Protein AF-A0A354HQJ1-F1 (afdb_monomer_lite)

Radius of gyration: 18.34 Å; chains: 1; bounding box: 49×40×43 Å

Foldseek 3Di:
DFFQVLCVVLVHDDAALVSLLDLSQQQQEEEEQVVQEPFRLLLLLFLCLLQNNPDPNSVVSLLSNLLSVHHHDHYLLCQQVCNLVVVHRHGRGDQLSNLQVVVVPRPRDDDHFHPSAGEDDDDDDDDDPPPVCVVVSVVVVCLCLDLNNQLVVCQVRLRDDHDDPSHDHPHHSDDDPVVGHHGDGDPVVCVVCVVVVSVVSVVSNVVRPD

pLDDT: mean 96.1, std 3.17, range [67.88, 98.81]

Sequence (210 aa):
CVNTELEAELGLDIKGYADLMDPALKGKIIFSDPTSSSAAWNNLSSIFAAFGNDSDKSWEVIEGLLENGMVVGPSSSTCFKGVQEGEYVVGLTYEDGASTLLKAGADNIKMVYPEEGASAYAFAVSIVKDAPNMDAAKAMIDYLQSAEGQSFRANYVGTVRFTNKDVVVKDSFLPSGEEIRWVARDIDWLIKNKESMLEKWTALYNKYNG

Structure (mmCIF, N/CA/C/O backbone):
data_AF-A0A354HQJ1-F1
#
_entry.id   AF-A0A354HQJ1-F1
#
loop_
_atom_site.group_PDB
_atom_site.id
_atom_site.type_symbol
_atom_site.label_atom_id
_atom_site.label_alt_id
_atom_site.label_comp_id
_atom_site.label_asym_id
_atom_site.label_entity_id
_atom_site.label_seq_id
_atom_site.pdbx_PDB_ins_code
_atom_site.Cartn_x
_atom_site.Cartn_y
_atom_site.Cartn_z
_atom_site.occupancy
_atom_site.B_iso_or_equiv
_atom_site.auth_seq_id
_atom_site.auth_comp_id
_atom_site.auth_asym_id
_atom_site.auth_atom_id
_atom_site.pdbx_PDB_model_num
ATOM 1 N N . CYS A 1 1 ? -4.345 -5.646 4.719 1.00 97.06 1 CYS A N 1
ATOM 2 C CA . CYS A 1 1 ? -4.159 -6.971 5.349 1.00 97.06 1 CYS A CA 1
ATOM 3 C C . CYS A 1 1 ? -5.002 -6.981 6.609 1.00 97.06 1 CYS A C 1
ATOM 5 O O . CYS A 1 1 ? -4.935 -5.995 7.335 1.00 97.06 1 CYS A O 1
ATOM 7 N N . VAL A 1 2 ? -5.808 -8.015 6.826 1.00 98.69 2 VAL A N 1
ATOM 8 C CA . VAL A 1 2 ? -6.708 -8.126 7.984 1.00 98.69 2 VAL A CA 1
ATOM 9 C C . VAL A 1 2 ? -6.483 -9.476 8.650 1.00 98.69 2 VAL A C 1
ATOM 11 O O . VAL A 1 2 ? -6.409 -10.472 7.938 1.00 98.69 2 VAL A O 1
ATOM 14 N N . ASN A 1 3 ? -6.365 -9.514 9.975 1.00 98.81 3 ASN A N 1
ATOM 15 C CA . ASN A 1 3 ? -6.344 -10.757 10.739 1.00 98.81 3 ASN A CA 1
ATOM 16 C C . ASN A 1 3 ? -7.781 -11.278 10.869 1.00 98.81 3 ASN A C 1
ATOM 18 O O . ASN A 1 3 ? -8.635 -10.591 11.426 1.00 98.81 3 ASN A O 1
ATOM 22 N N . THR A 1 4 ? -8.052 -12.464 10.329 1.00 98.62 4 THR A N 1
ATOM 23 C CA . THR A 1 4 ? -9.413 -13.011 10.216 1.00 98.62 4 THR A CA 1
ATOM 24 C C . THR A 1 4 ? -9.987 -13.462 11.552 1.00 98.62 4 THR A C 1
ATOM 26 O O . THR A 1 4 ? -11.198 -13.415 11.743 1.00 98.62 4 THR A O 1
ATOM 29 N N . GLU A 1 5 ? -9.137 -13.898 12.480 1.00 98.56 5 GLU A N 1
ATOM 30 C CA . GLU A 1 5 ? -9.568 -14.333 13.809 1.00 98.56 5 GLU A CA 1
ATOM 31 C C . GLU A 1 5 ? -9.962 -13.120 14.653 1.00 98.56 5 GLU A C 1
ATOM 33 O O . GLU A 1 5 ? -11.076 -13.059 15.170 1.00 98.56 5 GLU A O 1
ATOM 38 N N . LEU A 1 6 ? -9.096 -12.103 14.701 1.00 98.75 6 LEU A N 1
ATOM 39 C CA . LEU A 1 6 ? -9.364 -10.882 15.463 1.00 98.75 6 LEU A CA 1
ATOM 40 C C . LEU A 1 6 ? -10.522 -10.068 14.872 1.00 98.75 6 LEU A C 1
ATOM 42 O O . LEU A 1 6 ? -11.291 -9.462 15.612 1.00 98.75 6 LEU A O 1
ATOM 46 N N . GLU A 1 7 ? -10.674 -10.050 13.547 1.00 98.75 7 GLU A N 1
ATOM 47 C CA . GLU A 1 7 ? -11.849 -9.463 12.896 1.00 98.75 7 GLU A CA 1
ATOM 48 C C . GLU A 1 7 ? -13.146 -10.139 13.369 1.00 98.75 7 GLU A C 1
ATOM 50 O O . GLU A 1 7 ? -14.099 -9.451 13.744 1.00 98.75 7 GLU A O 1
ATOM 55 N N . ALA A 1 8 ? -13.165 -11.476 13.410 1.00 98.50 8 ALA A N 1
ATOM 56 C CA . ALA A 1 8 ? -14.320 -12.243 13.863 1.00 98.50 8 ALA A CA 1
ATOM 57 C C . ALA A 1 8 ? -14.612 -12.037 15.359 1.00 98.50 8 ALA A C 1
ATOM 59 O O . ALA A 1 8 ? -15.776 -11.914 15.738 1.00 98.50 8 ALA A O 1
ATOM 60 N N . GLU A 1 9 ? -13.582 -11.944 16.207 1.00 98.44 9 GLU A N 1
ATOM 61 C CA . GLU A 1 9 ? -13.728 -11.627 17.637 1.00 98.44 9 GLU A CA 1
ATOM 62 C C . GLU A 1 9 ? -14.376 -10.259 17.876 1.00 98.44 9 GLU A C 1
ATOM 64 O O . GLU A 1 9 ? -15.145 -10.091 18.825 1.00 98.44 9 GLU A O 1
ATOM 69 N N . LEU A 1 10 ? -14.096 -9.287 17.003 1.00 98.25 10 LEU A N 1
ATOM 70 C CA . LEU A 1 10 ? -14.718 -7.964 17.044 1.00 98.25 10 LEU A CA 1
ATOM 71 C C . LEU A 1 10 ? -16.114 -7.934 16.402 1.00 98.25 10 LEU A C 1
ATOM 73 O O . LEU A 1 10 ? -16.805 -6.924 16.513 1.00 98.25 10 LEU A O 1
ATOM 77 N N . GLY A 1 11 ? -16.547 -9.021 15.757 1.00 98.12 11 GLY A N 1
ATOM 78 C CA . GLY A 1 11 ? -17.828 -9.090 15.054 1.00 98.12 11 GLY A CA 1
ATOM 79 C C . GLY A 1 11 ? -17.897 -8.173 13.830 1.00 98.12 11 GLY A C 1
ATOM 80 O O . GLY A 1 11 ? -18.982 -7.700 13.491 1.00 98.12 11 GLY A O 1
ATOM 81 N N . LEU A 1 12 ? -16.752 -7.902 13.199 1.00 98.31 12 LEU A N 1
ATOM 82 C CA . LEU A 1 12 ? -16.637 -7.015 12.042 1.00 98.31 12 LEU A CA 1
ATOM 83 C C . LEU A 1 12 ? -16.564 -7.806 10.729 1.00 98.31 12 LEU A C 1
ATOM 85 O O . LEU A 1 12 ? -16.269 -8.998 10.705 1.00 98.31 12 LEU A O 1
ATOM 89 N N . ASP A 1 13 ? -16.815 -7.111 9.623 1.00 97.62 13 ASP A N 1
ATOM 90 C CA . ASP A 1 13 ? -16.617 -7.601 8.257 1.00 97.62 13 ASP A CA 1
ATOM 91 C C . ASP A 1 13 ? -15.961 -6.475 7.450 1.00 97.62 13 ASP A C 1
ATOM 93 O O . ASP A 1 13 ? -16.641 -5.623 6.883 1.00 97.62 13 ASP A O 1
ATOM 97 N N . ILE A 1 14 ? -14.628 -6.414 7.494 1.00 98.62 14 ILE A N 1
ATOM 98 C CA . ILE A 1 14 ? -13.824 -5.310 6.964 1.00 98.62 14 ILE A CA 1
ATOM 99 C C . ILE A 1 14 ? -13.650 -5.485 5.456 1.00 98.62 14 ILE A C 1
ATOM 101 O O . ILE A 1 14 ? -12.982 -6.419 4.992 1.00 98.62 14 ILE A O 1
ATOM 105 N N . LYS A 1 15 ? -14.199 -4.539 4.692 1.00 98.00 15 LYS A N 1
ATOM 106 C CA . LYS A 1 15 ? -14.206 -4.526 3.221 1.00 98.00 15 LYS A CA 1
ATOM 107 C C . LYS A 1 15 ? -13.579 -3.277 2.629 1.00 98.00 15 LYS A C 1
ATOM 109 O O . LYS A 1 15 ? -13.106 -3.313 1.494 1.00 98.00 15 LYS A O 1
ATOM 114 N N . GLY A 1 16 ? -13.557 -2.179 3.373 1.00 97.69 16 GLY A N 1
ATOM 115 C CA . GLY A 1 16 ? -13.122 -0.892 2.849 1.00 97.69 16 GLY A CA 1
ATOM 116 C C . GLY A 1 16 ? -12.560 0.049 3.896 1.00 97.69 16 GLY A C 1
ATOM 117 O O . GLY A 1 16 ? -12.383 -0.296 5.064 1.00 97.69 16 GLY A O 1
ATOM 118 N N . TYR A 1 17 ? -12.255 1.261 3.448 1.00 97.75 17 TYR A N 1
ATOM 119 C CA . TYR A 1 17 ? -11.758 2.323 4.316 1.00 97.75 17 TYR A CA 1
ATOM 120 C C . TYR A 1 17 ? -12.811 2.775 5.332 1.00 97.75 17 TYR A C 1
ATOM 122 O O . TYR A 1 17 ? -12.448 3.129 6.452 1.00 97.75 17 TYR A O 1
ATOM 130 N N . ALA A 1 18 ? -14.096 2.738 4.968 1.00 96.06 18 ALA A N 1
ATOM 131 C CA . ALA A 1 18 ? -15.192 3.106 5.859 1.00 96.06 18 ALA A CA 1
ATOM 132 C C . ALA A 1 18 ? -15.226 2.259 7.146 1.00 96.06 18 ALA A C 1
ATOM 134 O O . ALA A 1 18 ? -15.401 2.813 8.232 1.00 96.06 18 ALA A O 1
ATOM 135 N N . ASP A 1 19 ? -14.984 0.948 7.042 1.00 98.06 19 ASP A N 1
ATOM 136 C CA . ASP A 1 19 ? -15.018 0.024 8.188 1.00 98.06 19 ASP A CA 1
ATOM 137 C C . ASP A 1 19 ? -13.887 0.295 9.187 1.00 98.06 19 ASP A C 1
ATOM 139 O O . ASP A 1 19 ? -13.994 -0.019 10.370 1.00 98.06 19 ASP A O 1
ATOM 143 N N . LEU A 1 20 ? -12.798 0.925 8.736 1.00 97.88 20 LEU A N 1
ATOM 144 C CA . LEU A 1 20 ? -11.637 1.221 9.579 1.00 97.88 20 LEU A CA 1
ATOM 145 C C . LEU A 1 20 ? -11.921 2.295 10.638 1.00 97.88 20 LEU A C 1
ATOM 147 O O . LEU A 1 20 ? -11.128 2.476 11.565 1.00 97.88 20 LEU A O 1
ATOM 151 N N . MET A 1 21 ? -13.041 3.009 10.506 1.00 95.50 21 MET A N 1
ATOM 152 C CA . MET A 1 21 ? -13.500 4.006 11.476 1.00 95.50 21 MET A CA 1
ATOM 153 C C . MET A 1 21 ? -14.273 3.384 12.642 1.00 95.50 21 MET A C 1
ATOM 155 O O . MET A 1 21 ? -14.654 4.105 13.564 1.00 95.50 21 MET A O 1
ATOM 159 N N . ASP A 1 22 ? -14.530 2.072 12.618 1.00 97.69 22 ASP A N 1
ATOM 160 C CA . ASP A 1 22 ? -15.269 1.416 13.690 1.00 97.69 22 ASP A CA 1
ATOM 161 C C . ASP A 1 22 ? -14.519 1.557 15.035 1.00 97.69 22 ASP A C 1
ATOM 163 O O . ASP A 1 22 ? -13.327 1.227 15.115 1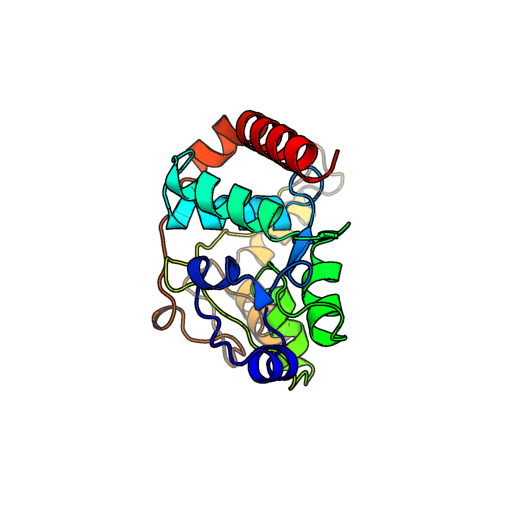.00 97.69 22 ASP A O 1
ATOM 167 N N . PRO A 1 23 ? -15.178 2.022 16.116 1.00 97.25 23 PRO A N 1
ATOM 168 C CA . PRO A 1 23 ? -14.549 2.166 17.429 1.00 97.25 23 PRO A CA 1
ATOM 169 C C . PRO A 1 23 ? -13.956 0.868 17.999 1.00 97.25 23 PRO A C 1
ATOM 171 O O . PRO A 1 23 ? -13.051 0.928 18.835 1.00 97.25 23 PRO A O 1
ATOM 174 N N . ALA A 1 24 ? -14.429 -0.306 17.568 1.00 98.12 24 ALA A N 1
ATOM 175 C CA . ALA A 1 24 ? -13.868 -1.602 17.950 1.00 98.12 24 ALA A CA 1
ATOM 176 C C . ALA A 1 24 ? -12.425 -1.793 17.444 1.00 98.12 24 ALA A C 1
ATOM 178 O O . ALA A 1 24 ? -11.655 -2.550 18.042 1.00 98.12 24 ALA A O 1
ATOM 179 N N . LEU A 1 25 ? -12.026 -1.065 16.394 1.00 98.50 25 LEU A N 1
ATOM 180 C CA . LEU A 1 25 ? -10.667 -1.055 15.848 1.00 98.50 25 LEU A CA 1
ATOM 181 C C . LEU A 1 25 ? -9.734 -0.045 16.527 1.00 98.50 25 LEU A C 1
ATOM 183 O O . LEU A 1 25 ? -8.573 0.068 16.122 1.00 98.50 25 LEU A O 1
ATOM 187 N N . LYS A 1 26 ? -10.188 0.658 17.574 1.00 98.19 26 LYS A N 1
ATOM 188 C CA . LYS A 1 26 ? -9.378 1.674 18.247 1.00 98.19 26 LYS A CA 1
ATOM 189 C C . LYS A 1 26 ? -8.038 1.112 18.729 1.00 98.19 26 LYS A C 1
ATOM 191 O O . LYS A 1 26 ? -8.002 0.198 19.554 1.00 98.19 26 LYS A O 1
ATOM 196 N N . GLY A 1 27 ? -6.933 1.673 18.237 1.00 97.81 27 GLY A N 1
ATOM 197 C CA . GLY A 1 27 ? -5.574 1.221 18.564 1.00 97.81 27 GLY A CA 1
ATOM 198 C C . GLY A 1 27 ? -5.164 -0.117 17.936 1.00 97.81 27 GLY A C 1
ATOM 199 O O . GLY A 1 27 ? -4.133 -0.666 18.310 1.00 97.81 27 GLY A O 1
ATOM 200 N N . LYS A 1 28 ? -5.961 -0.671 17.011 1.00 98.62 28 LYS A N 1
ATOM 201 C CA . LYS A 1 28 ? -5.751 -1.998 16.393 1.00 98.62 28 LYS A CA 1
ATOM 202 C C . LYS A 1 28 ? -5.395 -1.934 14.908 1.00 98.62 28 LYS A C 1
ATOM 204 O O . LYS A 1 28 ? -5.361 -2.968 14.238 1.00 98.62 28 LYS A O 1
ATOM 209 N N . ILE A 1 29 ? -5.145 -0.734 14.394 1.00 98.69 29 ILE A N 1
ATOM 210 C CA . ILE A 1 29 ? -4.762 -0.485 13.006 1.00 98.69 29 ILE A CA 1
ATOM 211 C C . ILE A 1 29 ? -3.309 -0.032 12.987 1.00 98.69 29 ILE A C 1
ATOM 213 O O . ILE A 1 29 ? -2.956 0.907 13.695 1.00 98.69 29 ILE A O 1
ATOM 217 N N . ILE A 1 30 ? -2.487 -0.660 12.151 1.00 98.44 30 ILE A N 1
ATOM 218 C CA . ILE A 1 30 ? -1.103 -0.256 11.922 1.00 98.44 30 ILE A CA 1
ATOM 219 C C . ILE A 1 30 ? -0.896 0.266 10.500 1.00 98.44 30 ILE A C 1
ATOM 221 O O . ILE A 1 30 ? -1.347 -0.304 9.500 1.00 98.44 30 ILE A O 1
ATOM 225 N N . PHE A 1 31 ? -0.135 1.348 10.420 1.00 97.50 31 PHE A N 1
ATOM 226 C CA . PHE A 1 31 ? 0.318 1.990 9.199 1.00 97.50 31 PHE A CA 1
ATOM 227 C C . PHE A 1 31 ? 1.804 2.319 9.304 1.00 97.50 31 PHE A C 1
ATOM 229 O O . PHE A 1 31 ? 2.306 2.473 10.405 1.00 97.50 31 PHE A O 1
ATOM 236 N N . SER A 1 32 ? 2.541 2.418 8.196 1.00 96.12 32 SER A N 1
ATOM 237 C CA . SER A 1 32 ? 3.929 2.914 8.251 1.00 96.12 32 SER A CA 1
ATOM 238 C C . SER A 1 32 ? 3.989 4.417 7.991 1.00 96.12 32 SER A C 1
ATOM 240 O O . SER A 1 32 ? 3.088 4.957 7.362 1.00 96.12 32 SER A O 1
ATOM 242 N N . ASP A 1 33 ? 5.042 5.097 8.438 1.00 95.19 33 ASP A N 1
ATOM 243 C CA . ASP A 1 33 ? 5.176 6.547 8.243 1.00 95.19 33 ASP A CA 1
ATOM 244 C C . ASP A 1 33 ? 5.426 6.929 6.760 1.00 95.19 33 ASP A C 1
ATOM 246 O O . ASP A 1 33 ? 6.454 6.549 6.190 1.00 95.19 33 ASP A O 1
ATOM 250 N N . PRO A 1 34 ? 4.538 7.701 6.102 1.00 96.00 34 PRO A N 1
ATOM 251 C CA . PRO A 1 34 ? 4.687 8.119 4.705 1.00 96.00 34 PRO A CA 1
ATOM 252 C C . PRO A 1 34 ? 5.814 9.129 4.460 1.00 96.00 34 PRO A C 1
ATOM 254 O O . PRO A 1 34 ? 6.221 9.292 3.307 1.00 96.00 34 PRO A O 1
ATOM 257 N N . THR A 1 35 ? 6.352 9.775 5.499 1.00 94.19 35 THR A N 1
ATOM 258 C CA . THR A 1 35 ? 7.508 10.677 5.366 1.00 94.19 35 THR A CA 1
ATOM 259 C C . THR A 1 35 ? 8.815 9.913 5.125 1.00 94.19 35 THR A C 1
ATOM 261 O O . THR A 1 35 ? 9.730 10.439 4.491 1.00 94.19 35 THR A O 1
ATOM 264 N N . SER A 1 36 ? 8.885 8.648 5.557 1.00 91.31 36 SER A N 1
ATOM 265 C CA . SER A 1 36 ? 10.076 7.793 5.452 1.00 91.31 36 SER A CA 1
ATOM 266 C C . SER A 1 36 ? 9.864 6.510 4.630 1.00 91.31 36 SER A C 1
ATOM 268 O O . SER A 1 36 ? 10.834 5.925 4.146 1.00 91.31 36 SER A O 1
ATOM 270 N N . SER A 1 37 ? 8.616 6.087 4.395 1.00 93.06 37 SER A N 1
ATOM 271 C CA . SER A 1 37 ? 8.263 4.854 3.677 1.00 93.06 37 SER A CA 1
ATOM 272 C C . SER A 1 37 ? 7.514 5.134 2.369 1.00 93.06 37 SER A C 1
ATOM 274 O O . SER A 1 37 ? 6.399 5.658 2.351 1.00 93.06 37 SER A O 1
ATOM 276 N N . SER A 1 38 ? 8.083 4.694 1.240 1.00 90.69 38 SER A N 1
ATOM 277 C CA . SER A 1 38 ? 7.432 4.785 -0.079 1.00 90.69 38 SER A CA 1
ATOM 278 C C . SER A 1 38 ? 6.134 3.974 -0.157 1.00 90.69 38 SER A C 1
ATOM 280 O O . SER A 1 38 ? 5.187 4.378 -0.829 1.00 90.69 38 SER A O 1
ATOM 282 N N . ALA A 1 39 ? 6.061 2.853 0.561 1.00 91.62 39 ALA A N 1
ATOM 283 C CA . ALA A 1 39 ? 4.859 2.038 0.655 1.00 91.62 39 ALA A CA 1
ATOM 284 C C . ALA A 1 39 ? 3.739 2.760 1.419 1.00 91.62 39 ALA A C 1
ATOM 286 O O . ALA A 1 39 ? 2.584 2.691 1.004 1.00 91.62 39 ALA A O 1
ATOM 287 N N . ALA A 1 40 ? 4.059 3.500 2.483 1.00 95.44 40 ALA A N 1
ATOM 288 C CA . ALA A 1 40 ? 3.074 4.340 3.162 1.00 95.44 40 ALA A CA 1
ATOM 289 C C . ALA A 1 40 ? 2.611 5.504 2.289 1.00 95.44 40 ALA A C 1
ATOM 291 O O . ALA A 1 40 ? 1.410 5.724 2.158 1.00 95.44 40 ALA A O 1
ATOM 292 N N . TRP A 1 41 ? 3.535 6.184 1.604 1.00 96.31 41 TRP A N 1
ATOM 293 C CA . TRP A 1 41 ? 3.161 7.191 0.610 1.00 96.31 41 TRP A CA 1
ATOM 294 C C . TRP A 1 41 ? 2.198 6.621 -0.445 1.00 96.31 41 TRP A C 1
ATOM 296 O O . TRP A 1 41 ? 1.210 7.259 -0.808 1.00 96.31 41 TRP A O 1
ATOM 306 N N . ASN A 1 42 ? 2.430 5.386 -0.895 1.00 95.00 42 ASN A N 1
ATOM 307 C CA . ASN A 1 42 ? 1.545 4.712 -1.841 1.00 95.00 42 ASN A CA 1
ATOM 308 C C . ASN A 1 42 ? 0.170 4.360 -1.270 1.00 95.00 42 ASN A C 1
ATOM 310 O O . ASN A 1 42 ? -0.791 4.359 -2.032 1.00 95.00 42 ASN A O 1
ATOM 314 N N . ASN A 1 43 ? 0.065 4.074 0.025 1.00 95.88 43 ASN A N 1
ATOM 315 C CA . ASN A 1 43 ? -1.219 3.858 0.689 1.00 95.88 43 ASN A CA 1
ATOM 316 C C . ASN A 1 43 ? -1.997 5.172 0.851 1.00 95.88 43 ASN A C 1
ATOM 318 O O . ASN A 1 43 ? -3.183 5.191 0.538 1.00 95.88 43 ASN A O 1
ATOM 322 N N . LEU A 1 44 ? -1.338 6.278 1.234 1.00 97.19 44 LEU A N 1
ATOM 323 C CA . LEU A 1 44 ? -1.964 7.610 1.202 1.00 97.19 44 LEU A CA 1
ATOM 324 C C . LEU A 1 44 ? -2.447 7.953 -0.211 1.00 97.19 44 LEU A C 1
ATOM 326 O O . LEU A 1 44 ? -3.588 8.355 -0.406 1.00 97.19 44 LEU A O 1
ATOM 330 N N . SER A 1 45 ? -1.605 7.699 -1.215 1.00 97.69 45 SER A N 1
ATOM 331 C CA . SER A 1 45 ? -1.961 7.886 -2.625 1.00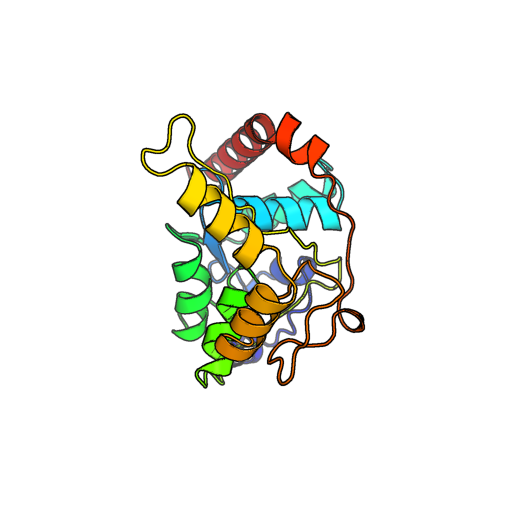 97.69 45 SER A CA 1
ATOM 332 C C . SER A 1 45 ? -3.155 7.023 -3.052 1.00 97.69 45 SER A C 1
ATOM 334 O O . SER A 1 45 ? -3.925 7.442 -3.911 1.00 97.69 45 SER A O 1
ATOM 336 N N . SER A 1 46 ? -3.332 5.830 -2.472 1.00 97.31 46 SER A N 1
ATOM 337 C CA . SER A 1 46 ? -4.512 4.993 -2.721 1.00 97.31 46 SER A CA 1
ATOM 338 C C . SER A 1 46 ? -5.782 5.578 -2.107 1.00 97.31 46 SER A C 1
ATOM 340 O O . SER A 1 46 ? -6.810 5.567 -2.776 1.00 97.31 46 SER A O 1
ATOM 342 N N . ILE A 1 47 ? -5.709 6.151 -0.901 1.00 98.00 47 ILE A N 1
ATOM 343 C CA . ILE A 1 47 ? -6.837 6.879 -0.296 1.00 98.00 47 ILE A CA 1
ATOM 344 C C . ILE A 1 47 ? -7.200 8.093 -1.166 1.00 98.00 47 ILE A C 1
ATOM 346 O O . ILE A 1 47 ? -8.370 8.298 -1.484 1.00 98.00 47 ILE A O 1
ATOM 350 N N . PHE A 1 48 ? -6.207 8.857 -1.632 1.00 98.38 48 PHE A N 1
ATOM 351 C CA . PHE A 1 48 ? -6.430 9.971 -2.559 1.00 98.38 48 PHE A CA 1
ATOM 352 C C . PHE A 1 48 ? -7.065 9.520 -3.880 1.00 98.38 48 PHE A C 1
ATOM 354 O O . PHE A 1 48 ? -7.982 10.171 -4.367 1.00 98.38 48 PHE A O 1
ATOM 361 N N . ALA A 1 49 ? -6.647 8.384 -4.440 1.00 98.00 49 ALA A N 1
ATOM 362 C CA . ALA A 1 49 ? -7.262 7.842 -5.651 1.00 98.00 49 ALA A CA 1
ATOM 363 C C . ALA A 1 49 ? -8.722 7.398 -5.428 1.00 98.00 49 ALA A C 1
ATOM 365 O O . ALA A 1 49 ? -9.553 7.571 -6.317 1.00 98.00 49 ALA A O 1
ATOM 366 N N . ALA A 1 50 ? -9.044 6.846 -4.253 1.00 98.00 50 ALA A N 1
ATOM 367 C CA . ALA A 1 50 ? -10.390 6.371 -3.925 1.00 98.00 50 ALA A CA 1
ATOM 368 C C . ALA A 1 50 ? -11.379 7.514 -3.636 1.00 98.00 50 ALA A C 1
ATOM 370 O O . ALA A 1 50 ? -12.541 7.439 -4.033 1.00 98.00 50 ALA A O 1
ATOM 371 N N . PHE A 1 51 ? -10.925 8.582 -2.972 1.00 98.19 51 PHE A N 1
ATOM 372 C CA . PHE A 1 51 ? -11.801 9.658 -2.486 1.00 98.19 51 PHE A CA 1
ATOM 373 C C . PHE A 1 51 ? -11.590 11.018 -3.168 1.00 98.19 51 PHE A C 1
ATOM 375 O O . PHE A 1 51 ? -12.378 11.935 -2.956 1.00 98.19 51 PHE A O 1
ATOM 382 N N . GLY A 1 52 ? -10.566 11.149 -4.011 1.00 97.88 52 GLY A N 1
ATOM 383 C CA . GLY A 1 52 ? -10.173 12.384 -4.687 1.00 97.88 52 GLY A CA 1
ATOM 384 C C . GLY A 1 52 ? -8.943 13.037 -4.049 1.00 97.88 52 GLY A C 1
ATOM 385 O O . GLY A 1 52 ? -8.854 13.163 -2.825 1.00 97.88 52 GLY A O 1
ATOM 386 N N . ASN A 1 53 ? -8.009 13.480 -4.893 1.00 98.00 53 ASN A N 1
ATOM 387 C CA . ASN A 1 53 ? -6.762 14.130 -4.486 1.00 98.00 53 ASN A CA 1
ATOM 388 C C . ASN A 1 53 ? -7.017 15.415 -3.686 1.00 98.00 53 ASN A C 1
ATOM 390 O O . ASN A 1 53 ? -7.745 16.288 -4.155 1.00 98.00 53 ASN A O 1
ATOM 394 N N . ASP A 1 54 ? -6.394 15.523 -2.507 1.00 97.19 54 ASP A N 1
ATOM 395 C CA . ASP A 1 54 ? -6.546 16.642 -1.556 1.00 97.19 54 ASP A CA 1
ATOM 396 C C . ASP A 1 54 ? -8.008 17.044 -1.280 1.00 97.19 54 ASP A C 1
ATOM 398 O O . ASP A 1 54 ? -8.317 18.197 -0.993 1.00 97.19 54 ASP A O 1
ATOM 402 N N . SER A 1 55 ? -8.930 16.087 -1.381 1.00 98.12 55 SER A N 1
ATOM 403 C CA . SER A 1 55 ? -10.340 16.315 -1.079 1.00 98.12 55 SER A CA 1
ATOM 404 C C . SER A 1 55 ? -10.589 16.247 0.422 1.00 98.12 55 SER A C 1
ATOM 406 O O . SER A 1 55 ? -9.933 15.469 1.124 1.00 98.12 55 SER A O 1
ATOM 408 N N . ASP A 1 56 ? -11.605 16.970 0.897 1.00 98.12 56 ASP A N 1
ATOM 409 C CA . ASP A 1 56 ? -12.074 16.862 2.283 1.00 98.12 56 ASP A CA 1
ATOM 410 C C . ASP A 1 56 ? -12.318 15.399 2.660 1.00 98.12 56 ASP A C 1
ATOM 412 O O . ASP A 1 56 ? -11.852 14.952 3.701 1.00 98.12 56 ASP A O 1
ATOM 416 N N . LYS A 1 57 ? -12.936 14.612 1.766 1.00 97.69 57 LYS A N 1
ATOM 417 C CA . LYS A 1 57 ? -13.255 13.210 2.042 1.00 97.69 57 LYS A CA 1
ATOM 418 C C . LYS A 1 57 ? -12.019 12.334 2.238 1.00 97.69 57 LYS A C 1
ATOM 420 O O . LYS A 1 57 ? -12.008 11.486 3.125 1.00 97.69 57 LYS A O 1
ATOM 425 N N . SER A 1 58 ? -10.978 12.537 1.431 1.00 97.88 58 SER A N 1
ATOM 426 C CA . SER A 1 58 ? -9.727 11.787 1.576 1.00 97.88 58 SER A CA 1
ATOM 427 C C . SER A 1 58 ? -9.030 12.075 2.907 1.00 97.88 58 SER A C 1
ATOM 429 O O . SER A 1 58 ? -8.507 11.161 3.544 1.00 97.88 58 SER A O 1
ATOM 431 N N . TRP A 1 59 ? -9.078 13.329 3.357 1.00 98.25 59 TRP A N 1
ATOM 432 C CA . TRP A 1 59 ? -8.508 13.732 4.635 1.00 98.25 59 TRP A CA 1
ATOM 433 C C . TRP A 1 59 ? -9.372 13.323 5.820 1.00 98.25 59 TRP A C 1
ATOM 435 O O . TRP A 1 59 ? -8.809 12.957 6.840 1.00 98.25 59 TRP A O 1
ATOM 445 N N . GLU A 1 60 ? -10.694 13.281 5.666 1.00 97.88 60 GLU A N 1
ATOM 446 C CA . GLU A 1 60 ? -11.625 12.758 6.673 1.00 97.88 60 GLU A CA 1
ATOM 447 C C . GLU A 1 60 ? -11.305 11.294 7.018 1.00 97.88 60 GLU A C 1
ATOM 449 O O . GLU A 1 60 ? -11.280 10.919 8.185 1.00 97.88 60 GLU A O 1
ATOM 454 N N . VAL A 1 61 ? -10.980 10.473 6.010 1.00 98.00 61 VAL A N 1
ATOM 455 C CA . VAL A 1 61 ? -10.548 9.078 6.213 1.00 98.00 61 VAL A CA 1
ATOM 456 C C . VAL A 1 61 ? -9.216 9.017 6.961 1.00 98.00 61 VAL A C 1
ATOM 458 O O . VAL A 1 61 ? -9.076 8.262 7.918 1.00 98.00 61 VAL A O 1
ATOM 461 N N . ILE A 1 62 ? -8.229 9.813 6.541 1.00 98.00 62 ILE A N 1
ATOM 462 C CA . ILE A 1 62 ? -6.901 9.846 7.173 1.00 98.00 62 ILE A CA 1
ATOM 463 C C . ILE A 1 62 ? -6.999 10.318 8.630 1.00 98.00 62 ILE A C 1
ATOM 465 O O . ILE A 1 62 ? -6.393 9.724 9.520 1.00 98.00 62 ILE A O 1
ATOM 469 N N . GLU A 1 63 ? -7.759 11.380 8.872 1.00 97.88 63 GLU A N 1
ATOM 470 C CA . GLU A 1 63 ? -7.977 11.959 10.192 1.00 97.88 63 GLU A CA 1
ATOM 471 C C . GLU A 1 63 ? -8.751 11.000 11.097 1.00 97.88 63 GLU A C 1
ATOM 473 O O . GLU A 1 63 ? -8.343 10.786 12.234 1.00 97.88 63 GLU A O 1
ATOM 478 N N . GLY A 1 64 ? -9.787 10.339 10.579 1.00 97.56 64 GLY A N 1
ATOM 479 C CA . GLY A 1 64 ? -10.524 9.328 11.326 1.00 97.56 64 GLY A CA 1
ATOM 480 C C . GLY A 1 64 ? -9.673 8.105 11.689 1.00 97.56 64 GLY A C 1
ATOM 481 O O . GLY A 1 64 ? -9.805 7.583 12.793 1.00 97.56 64 GLY A O 1
ATOM 482 N N . LEU A 1 65 ? -8.724 7.685 10.837 1.00 97.81 65 LEU A N 1
ATOM 483 C CA . LEU A 1 65 ? -7.757 6.634 11.195 1.00 97.81 65 LEU A CA 1
ATOM 484 C C . LEU A 1 65 ? -6.887 7.072 12.383 1.00 97.81 65 LEU A C 1
ATOM 486 O O . LEU A 1 65 ? -6.672 6.299 13.317 1.00 97.81 65 LEU A O 1
ATOM 490 N N . LEU A 1 66 ? -6.390 8.312 12.353 1.00 97.62 66 LEU A N 1
ATOM 491 C CA . LEU A 1 66 ? -5.579 8.878 13.434 1.00 97.62 66 LEU A CA 1
ATOM 492 C C . LEU A 1 66 ? -6.390 9.036 14.727 1.00 97.62 66 LEU A C 1
ATOM 494 O O . LEU A 1 66 ? -5.906 8.673 15.797 1.00 97.62 66 LEU A O 1
ATOM 498 N N . GLU A 1 67 ? -7.634 9.507 14.639 1.00 96.19 67 GLU A N 1
ATOM 499 C CA . GLU A 1 67 ? -8.552 9.619 15.777 1.00 96.19 67 GLU A CA 1
ATOM 500 C C . GLU A 1 67 ? -8.887 8.249 16.383 1.00 96.19 67 GLU A C 1
ATOM 502 O O . GLU A 1 67 ? -8.944 8.100 17.609 1.00 96.19 67 GLU A O 1
ATOM 507 N N . ASN A 1 68 ? -9.006 7.218 15.541 1.00 95.94 68 ASN A N 1
ATOM 508 C CA . ASN A 1 68 ? -9.163 5.831 15.972 1.00 95.94 68 ASN A CA 1
ATOM 509 C C . ASN A 1 68 ? -7.846 5.216 16.499 1.00 95.94 68 ASN A C 1
ATOM 511 O O . ASN A 1 68 ? -7.754 4.013 16.736 1.00 95.94 68 ASN A O 1
ATOM 515 N N . GLY A 1 69 ? -6.805 6.022 16.722 1.00 96.81 69 GLY A N 1
ATOM 516 C CA . GLY A 1 69 ? -5.552 5.587 17.331 1.00 96.81 69 GLY A CA 1
ATOM 517 C C . GLY A 1 69 ? -4.715 4.680 16.434 1.00 96.81 69 GLY A C 1
ATOM 518 O O . GLY A 1 69 ? -4.044 3.785 16.945 1.00 96.81 69 GLY A O 1
ATOM 519 N N . MET A 1 70 ? -4.769 4.866 15.111 1.00 97.44 70 MET A N 1
ATOM 520 C CA . MET A 1 70 ? -3.881 4.169 14.179 1.00 97.44 70 MET A CA 1
ATOM 521 C C . MET A 1 70 ? -2.417 4.323 14.609 1.00 97.44 70 MET A C 1
ATOM 523 O O . MET A 1 70 ? -1.895 5.432 14.730 1.00 97.44 70 MET A O 1
ATOM 527 N N . VAL A 1 71 ? -1.740 3.192 14.782 1.00 97.50 71 VAL A N 1
ATOM 528 C CA . VAL A 1 71 ? -0.329 3.129 15.153 1.00 97.50 71 VAL A CA 1
ATOM 529 C C . VAL A 1 71 ? 0.535 3.355 13.918 1.00 97.50 71 VAL A C 1
ATOM 531 O O . VAL A 1 71 ? 0.368 2.684 12.897 1.00 97.50 71 VAL A O 1
ATOM 534 N N . VAL A 1 72 ? 1.491 4.279 14.019 1.00 96.69 72 VAL A N 1
ATOM 535 C CA . VAL A 1 72 ? 2.462 4.560 12.955 1.00 96.69 72 VAL A CA 1
ATOM 536 C C . VAL A 1 72 ? 3.772 3.825 13.242 1.00 96.69 72 VAL A C 1
ATOM 538 O O . VAL A 1 72 ? 4.562 4.212 14.099 1.00 96.69 72 VAL A O 1
ATOM 541 N N . GLY A 1 73 ? 3.985 2.726 12.525 1.00 93.06 73 GLY A N 1
ATOM 542 C CA . GLY A 1 73 ? 5.161 1.872 12.601 1.00 93.06 73 GLY A CA 1
ATOM 543 C C . GLY A 1 73 ? 6.320 2.305 11.686 1.00 93.06 73 GLY A C 1
ATOM 544 O O . GLY A 1 73 ? 6.149 3.093 10.750 1.00 93.06 73 GLY A O 1
ATOM 545 N N . PRO A 1 74 ? 7.520 1.738 11.904 1.00 89.44 74 PRO A N 1
ATOM 546 C CA . PRO A 1 74 ? 8.753 2.176 11.245 1.00 89.44 74 PRO A CA 1
ATOM 547 C C . PRO A 1 74 ? 8.915 1.663 9.808 1.00 89.44 74 PRO A C 1
ATOM 549 O O . PRO A 1 74 ? 9.763 2.153 9.067 1.00 89.44 74 PRO A O 1
ATOM 552 N N . SER A 1 75 ? 8.167 0.633 9.403 1.00 92.56 75 SER A N 1
ATOM 553 C CA . SER A 1 75 ? 8.307 0.028 8.078 1.00 92.56 75 SER A CA 1
ATOM 554 C C . SER A 1 75 ? 6.998 -0.576 7.595 1.00 92.56 75 SER A C 1
ATOM 556 O O . SER A 1 75 ? 6.171 -1.015 8.392 1.00 92.56 75 SER A O 1
ATOM 558 N N . SER A 1 76 ? 6.847 -0.686 6.278 1.00 91.06 76 SER A N 1
ATOM 559 C CA . SER A 1 76 ? 5.708 -1.381 5.674 1.00 91.06 76 SER A CA 1
ATOM 560 C C . SER A 1 76 ? 5.645 -2.864 6.037 1.00 91.06 76 SER A C 1
ATOM 562 O O . SER A 1 76 ? 4.557 -3.434 6.094 1.00 91.06 76 SER A O 1
ATOM 564 N N . SER A 1 77 ? 6.801 -3.483 6.305 1.00 94.81 77 SER A N 1
ATOM 565 C CA . SER A 1 77 ? 6.880 -4.887 6.711 1.00 94.81 77 SER A CA 1
ATOM 566 C C . SER A 1 77 ? 6.304 -5.141 8.096 1.00 94.81 77 SER A C 1
ATOM 568 O O . SER A 1 77 ? 5.672 -6.171 8.313 1.00 94.81 77 SER A O 1
ATOM 570 N N . THR A 1 78 ? 6.446 -4.172 9.002 1.00 96.00 78 THR A N 1
ATOM 571 C CA . THR A 1 78 ? 5.841 -4.227 10.334 1.00 96.00 78 THR A CA 1
ATOM 572 C C . THR A 1 78 ? 4.318 -4.287 10.232 1.00 96.00 78 THR A C 1
ATOM 574 O O . THR A 1 78 ? 3.696 -5.011 10.996 1.00 96.00 78 THR A O 1
ATOM 577 N N . CYS A 1 79 ? 3.713 -3.616 9.243 1.00 97.38 79 CYS A N 1
ATOM 578 C CA . CYS A 1 79 ? 2.258 -3.585 9.110 1.00 97.38 79 CYS A CA 1
ATOM 579 C C . CYS A 1 79 ? 1.658 -4.966 8.815 1.00 97.38 79 CYS A C 1
ATOM 581 O O . CYS A 1 79 ? 0.704 -5.363 9.469 1.00 97.38 79 CYS A O 1
ATOM 583 N N . PHE A 1 80 ? 2.183 -5.712 7.836 1.00 97.06 80 PHE A N 1
ATOM 584 C CA . PHE A 1 80 ? 1.609 -7.023 7.498 1.00 97.06 80 PHE A CA 1
ATOM 585 C C . PHE A 1 80 ? 2.073 -8.150 8.426 1.00 97.06 80 PHE A C 1
ATOM 587 O O . PHE A 1 80 ? 1.305 -9.081 8.653 1.00 97.06 80 PHE A O 1
ATOM 594 N N . LYS A 1 81 ? 3.285 -8.059 8.992 1.00 97.75 81 LYS A N 1
ATOM 595 C CA . LYS A 1 81 ? 3.771 -9.030 9.984 1.00 97.75 81 LYS A CA 1
ATOM 596 C C . LYS A 1 81 ? 3.050 -8.893 11.317 1.00 97.75 81 LYS A C 1
ATOM 598 O O . LYS A 1 81 ? 2.579 -9.898 11.824 1.00 97.75 81 LYS A O 1
ATOM 603 N N . GLY A 1 82 ? 2.864 -7.671 11.818 1.00 98.31 82 GLY A N 1
ATOM 604 C CA . GLY A 1 82 ? 2.136 -7.443 13.070 1.00 98.31 82 GLY A CA 1
ATOM 605 C C . GLY A 1 82 ? 0.683 -7.927 13.005 1.00 98.31 82 GLY A C 1
ATOM 606 O O . GLY A 1 82 ? 0.144 -8.401 13.997 1.00 98.31 82 GLY A O 1
ATOM 607 N N . VAL A 1 83 ? 0.057 -7.891 11.823 1.00 98.62 83 VAL A N 1
ATOM 608 C CA . VAL A 1 83 ? -1.272 -8.492 11.613 1.00 98.62 83 VAL A CA 1
ATOM 609 C C . VAL A 1 83 ? -1.221 -10.019 11.676 1.00 98.62 83 VAL A C 1
ATOM 611 O O . VAL A 1 83 ? -2.040 -10.631 12.357 1.00 98.62 83 VAL A O 1
ATOM 614 N N . GLN A 1 84 ? -0.251 -10.643 11.000 1.00 98.56 84 GLN A N 1
ATOM 615 C CA . GLN A 1 84 ? -0.059 -12.097 11.047 1.00 98.56 84 GLN A CA 1
ATOM 616 C C . GLN A 1 84 ? 0.272 -12.592 12.463 1.00 98.56 84 GLN A C 1
ATOM 618 O O . GLN A 1 84 ? -0.203 -13.646 12.872 1.00 98.56 84 GLN A O 1
ATOM 623 N N . GLU A 1 85 ? 1.060 -11.824 13.213 1.00 98.19 85 GLU A N 1
ATOM 624 C CA . GLU A 1 85 ? 1.451 -12.108 14.598 1.00 98.19 85 GLU A CA 1
ATOM 625 C C . GLU A 1 85 ? 0.320 -11.828 15.606 1.00 98.19 85 GLU A C 1
ATOM 627 O O . GLU A 1 85 ? 0.453 -12.166 16.780 1.00 98.19 85 GLU A O 1
ATOM 632 N N . GLY A 1 86 ? -0.801 -11.247 15.160 1.00 98.31 86 GLY A N 1
ATOM 633 C CA . GLY A 1 86 ? -1.969 -10.957 15.997 1.00 98.31 86 GLY A CA 1
ATOM 634 C C . GLY A 1 86 ? -1.828 -9.713 16.881 1.00 98.31 86 GLY A C 1
ATOM 635 O O . GLY A 1 86 ? -2.635 -9.507 17.782 1.00 98.31 86 GLY A O 1
ATOM 636 N N . GLU A 1 87 ? -0.826 -8.865 16.638 1.00 98.19 87 GLU A N 1
ATOM 637 C CA . GLU A 1 87 ? -0.653 -7.591 17.348 1.00 98.19 87 GLU A CA 1
ATOM 638 C C . GLU A 1 87 ? -1.681 -6.543 16.885 1.00 98.19 87 GLU A C 1
ATOM 640 O O . GLU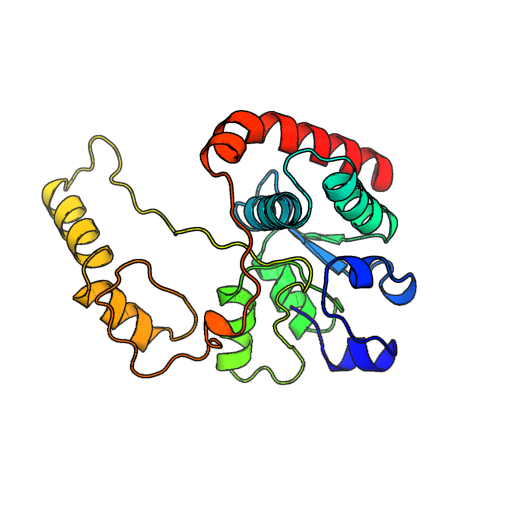 A 1 87 ? -2.181 -5.752 17.686 1.00 98.19 87 GLU A O 1
ATOM 645 N N . TYR A 1 88 ? -2.037 -6.568 15.597 1.00 98.69 88 TYR A N 1
ATOM 646 C CA . TYR A 1 88 ? -2.992 -5.644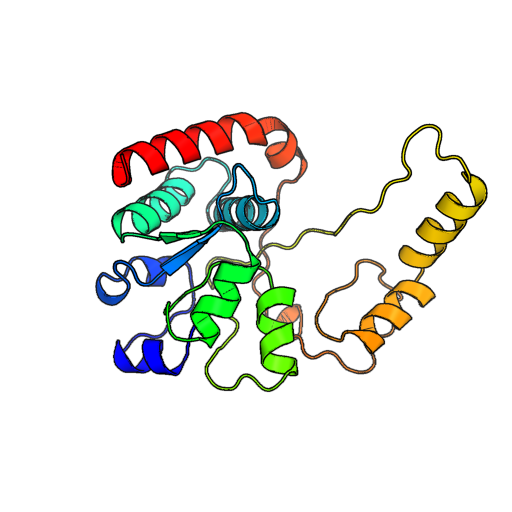 14.981 1.00 98.69 88 TYR A CA 1
ATOM 647 C C . TYR A 1 88 ? -4.077 -6.400 14.214 1.00 98.69 88 TYR A C 1
ATOM 649 O O . TYR A 1 88 ? -3.822 -7.434 13.602 1.00 98.69 88 TYR A O 1
ATOM 657 N N . VAL A 1 89 ? -5.290 -5.847 14.184 1.00 98.81 89 VAL A N 1
ATOM 658 C CA . VAL A 1 89 ? -6.385 -6.392 13.365 1.00 98.81 89 VAL A CA 1
ATOM 659 C C . VAL A 1 89 ? -6.163 -6.025 11.904 1.00 98.81 89 VAL A C 1
ATOM 661 O O . VAL A 1 89 ? -6.335 -6.860 11.021 1.00 98.81 89 VAL A O 1
ATOM 664 N N . VAL A 1 90 ? -5.764 -4.776 11.639 1.00 98.75 90 VAL A N 1
ATOM 665 C CA . VAL A 1 90 ? -5.617 -4.246 10.280 1.00 98.75 90 VAL A CA 1
ATOM 666 C C . VAL A 1 90 ? -4.232 -3.660 10.081 1.00 98.75 90 VAL A C 1
ATOM 668 O O . VAL A 1 90 ? -3.754 -2.864 10.881 1.00 98.75 90 VAL A O 1
ATOM 671 N N . GLY A 1 91 ? -3.620 -4.002 8.954 1.00 98.19 91 GLY A N 1
ATOM 672 C CA . GLY A 1 91 ? -2.380 -3.410 8.474 1.00 98.19 91 GLY A CA 1
ATOM 673 C C . GLY A 1 91 ? -2.578 -2.851 7.074 1.00 98.19 91 GLY A C 1
ATOM 674 O O . GLY A 1 91 ? -2.825 -3.612 6.124 1.00 98.19 91 GLY A O 1
ATOM 675 N N . LEU A 1 92 ? -2.450 -1.531 6.933 1.00 97.25 92 LEU A N 1
ATOM 676 C CA . LEU A 1 92 ? -2.432 -0.866 5.631 1.00 97.25 92 LEU A CA 1
ATOM 677 C C . LEU A 1 92 ? -1.094 -1.180 4.946 1.00 97.25 92 LEU A C 1
ATOM 679 O O . LEU A 1 92 ? -0.016 -0.880 5.460 1.00 97.25 92 LEU A O 1
ATOM 683 N N . THR A 1 93 ? -1.158 -1.852 3.800 1.00 94.50 93 THR A N 1
ATOM 684 C CA . THR A 1 93 ? 0.012 -2.419 3.123 1.00 94.50 93 THR A CA 1
ATOM 685 C C . THR A 1 93 ? -0.227 -2.569 1.618 1.00 94.50 93 THR A C 1
ATOM 687 O O . THR A 1 93 ? -1.285 -2.212 1.113 1.00 94.50 93 THR A O 1
ATOM 690 N N . TYR A 1 94 ? 0.764 -3.083 0.893 1.00 92.38 94 TYR A N 1
ATOM 691 C CA . TYR A 1 94 ? 0.681 -3.407 -0.529 1.00 92.38 94 TYR A CA 1
ATOM 692 C C . TYR A 1 94 ? 0.438 -4.910 -0.752 1.00 92.38 94 TYR A C 1
ATOM 694 O O . TYR A 1 94 ? 0.759 -5.740 0.098 1.00 92.38 94 TYR A O 1
ATOM 702 N N . GLU A 1 95 ? -0.111 -5.247 -1.921 1.00 93.75 95 GLU A N 1
ATOM 703 C CA . GLU A 1 95 ? -0.549 -6.598 -2.311 1.00 93.75 95 GLU A CA 1
ATOM 704 C C . GLU A 1 95 ? 0.516 -7.684 -2.080 1.00 93.75 95 GLU A C 1
ATOM 706 O O . GLU A 1 95 ? 0.234 -8.707 -1.456 1.00 93.75 95 GLU A O 1
ATOM 711 N N . ASP A 1 96 ? 1.759 -7.441 -2.507 1.00 93.81 96 ASP A N 1
ATOM 712 C CA . ASP A 1 96 ? 2.871 -8.396 -2.364 1.00 93.81 96 ASP A CA 1
ATOM 713 C C . ASP A 1 96 ? 3.205 -8.713 -0.894 1.00 93.81 96 ASP A C 1
ATOM 715 O O . ASP A 1 96 ? 3.573 -9.840 -0.571 1.00 93.81 96 ASP A O 1
ATOM 719 N N . GLY A 1 97 ? 3.012 -7.758 0.025 1.00 93.88 97 GLY A N 1
ATOM 720 C CA . GLY A 1 97 ? 3.252 -7.966 1.456 1.00 93.88 97 GLY A CA 1
ATOM 721 C C . GLY A 1 97 ? 2.320 -9.022 2.056 1.00 93.88 97 GLY A C 1
ATOM 722 O O . GLY A 1 97 ? 2.783 -9.978 2.672 1.00 93.88 97 GLY A O 1
ATOM 723 N N . ALA A 1 98 ? 1.009 -8.885 1.836 1.00 95.62 98 ALA A N 1
ATOM 724 C CA . ALA A 1 98 ? 0.019 -9.838 2.345 1.00 95.62 98 ALA A CA 1
ATOM 725 C C . ALA A 1 98 ? 0.032 -11.165 1.568 1.00 95.62 98 ALA A C 1
ATOM 727 O O . ALA A 1 98 ? 0.013 -12.237 2.169 1.00 95.62 98 ALA A O 1
ATOM 728 N N . SER A 1 99 ? 0.100 -11.110 0.236 1.00 96.19 99 SER A N 1
ATOM 729 C CA . SER A 1 99 ? 0.073 -12.313 -0.606 1.00 96.19 99 SER A CA 1
ATOM 730 C C . SER A 1 99 ? 1.306 -13.201 -0.428 1.00 96.19 99 SER A C 1
ATOM 732 O O . SER A 1 99 ? 1.173 -14.420 -0.494 1.00 96.19 99 SER A O 1
ATOM 734 N N . THR A 1 100 ? 2.480 -12.636 -0.123 1.00 95.69 100 THR A N 1
ATOM 735 C CA . THR A 1 100 ? 3.672 -13.429 0.221 1.00 95.69 100 THR A CA 1
ATOM 736 C C . THR A 1 100 ? 3.461 -14.248 1.492 1.00 95.69 100 THR A C 1
ATOM 738 O O . THR A 1 100 ? 3.834 -15.420 1.524 1.00 95.69 100 THR A O 1
ATOM 741 N N . LEU A 1 101 ? 2.841 -13.668 2.524 1.00 96.94 101 LEU A N 1
ATOM 742 C CA . LEU A 1 101 ? 2.540 -14.391 3.762 1.00 96.94 101 LEU A CA 1
ATOM 743 C C . LEU A 1 101 ? 1.499 -15.492 3.538 1.00 96.94 101 LEU A C 1
ATOM 745 O O . LEU A 1 101 ? 1.703 -16.626 3.964 1.00 96.94 101 LEU A O 1
ATOM 749 N N . LEU A 1 102 ? 0.425 -15.176 2.814 1.00 97.00 102 LEU A N 1
ATOM 750 C CA . LEU A 1 102 ? -0.616 -16.139 2.450 1.00 97.00 102 LEU A CA 1
ATOM 751 C C . LEU A 1 102 ? -0.044 -17.309 1.636 1.00 97.00 102 LEU A C 1
ATOM 753 O O . LEU A 1 102 ? -0.272 -18.470 1.963 1.00 97.00 102 LEU A O 1
ATOM 757 N N . LYS A 1 103 ? 0.777 -17.019 0.620 1.00 95.44 103 LYS A N 1
ATOM 758 C CA . LYS A 1 103 ? 1.461 -18.043 -0.181 1.00 95.44 103 LYS A CA 1
ATOM 759 C C . LYS A 1 103 ? 2.420 -18.895 0.659 1.00 95.44 103 LYS A C 1
ATOM 761 O O . LYS A 1 103 ? 2.621 -20.067 0.349 1.00 95.44 103 LYS A O 1
ATOM 766 N N . ALA A 1 104 ? 3.004 -18.326 1.713 1.00 95.88 104 ALA A N 1
ATOM 767 C CA . ALA A 1 104 ? 3.843 -19.047 2.668 1.00 95.88 104 ALA A CA 1
ATOM 768 C C . ALA A 1 104 ? 3.043 -19.894 3.682 1.00 95.88 104 ALA A C 1
ATOM 770 O O . ALA A 1 104 ? 3.656 -20.589 4.490 1.00 95.88 104 ALA A O 1
ATOM 771 N N . GLY A 1 105 ? 1.707 -19.869 3.625 1.00 96.81 105 GLY A N 1
ATOM 772 C CA . GLY A 1 105 ? 0.827 -20.694 4.451 1.00 96.81 105 GLY A CA 1
ATOM 773 C C . GLY A 1 105 ? 0.189 -19.971 5.634 1.00 96.81 105 GLY A C 1
ATOM 774 O O . GLY A 1 105 ? -0.347 -20.645 6.505 1.00 96.81 105 GLY A O 1
ATOM 775 N N . ALA A 1 106 ? 0.242 -18.635 5.693 1.00 97.69 106 ALA A N 1
ATOM 776 C CA . ALA A 1 106 ? -0.556 -17.895 6.668 1.00 97.69 106 ALA A CA 1
ATOM 777 C C . ALA A 1 106 ? -2.052 -18.132 6.401 1.00 97.69 106 ALA A C 1
ATOM 779 O O . ALA A 1 106 ? -2.528 -17.878 5.295 1.00 97.69 106 ALA A O 1
ATOM 780 N N . ASP A 1 107 ? -2.777 -18.602 7.410 1.00 97.62 107 ASP A N 1
ATOM 781 C CA . ASP A 1 107 ? -4.202 -18.947 7.360 1.00 97.62 107 ASP A CA 1
ATOM 782 C C . ASP A 1 107 ? -5.075 -18.043 8.247 1.00 97.62 107 ASP A C 1
ATOM 784 O O . ASP A 1 107 ? -6.297 -18.057 8.127 1.00 97.62 107 ASP A O 1
ATOM 788 N N . ASN A 1 108 ? -4.449 -17.206 9.077 1.00 98.06 108 ASN A N 1
ATOM 789 C CA . ASN A 1 108 ? -5.101 -16.276 9.998 1.00 98.06 108 ASN A CA 1
ATOM 790 C C . ASN A 1 108 ? -5.197 -14.834 9.468 1.00 98.06 108 ASN A C 1
ATOM 792 O O . ASN A 1 108 ? -5.534 -13.912 10.212 1.00 98.06 108 ASN A O 1
ATOM 796 N N . ILE A 1 109 ? -4.868 -14.604 8.194 1.00 98.50 109 ILE A N 1
ATOM 797 C CA . ILE A 1 109 ? -4.967 -13.290 7.555 1.00 98.50 109 ILE A CA 1
ATOM 798 C C . ILE A 1 109 ? -5.730 -13.376 6.237 1.00 98.50 109 ILE A C 1
ATOM 800 O O . ILE A 1 109 ? -5.760 -14.410 5.579 1.00 98.50 109 ILE A O 1
ATOM 804 N N . LYS A 1 110 ? -6.290 -12.248 5.803 1.00 97.44 110 LYS A N 1
ATOM 805 C CA . LYS A 1 110 ? -6.841 -12.052 4.462 1.00 97.44 110 LYS A CA 1
ATOM 806 C C . LYS A 1 110 ? -6.339 -10.754 3.839 1.00 97.44 110 LYS A C 1
ATOM 808 O O . LYS A 1 110 ? -6.012 -9.767 4.512 1.00 97.44 110 LYS A O 1
ATOM 813 N N . MET A 1 111 ? -6.290 -10.746 2.512 1.00 96.31 111 MET A N 1
ATOM 814 C CA . MET A 1 111 ? -6.058 -9.538 1.733 1.00 96.31 111 MET A CA 1
ATOM 815 C C . MET A 1 111 ? -7.401 -8.907 1.371 1.00 96.31 111 MET A C 1
ATOM 817 O O . MET A 1 111 ? -8.280 -9.582 0.850 1.00 96.31 111 MET A O 1
ATOM 821 N N . VAL A 1 112 ? -7.541 -7.613 1.650 1.00 97.38 112 VAL A N 1
ATOM 822 C CA . VAL A 1 112 ? -8.743 -6.830 1.349 1.00 97.38 112 VAL A CA 1
ATOM 823 C C . VAL A 1 112 ? -8.349 -5.735 0.369 1.00 97.38 112 VAL A C 1
ATOM 825 O O . VAL A 1 112 ? -7.433 -4.957 0.653 1.00 97.38 112 VAL A O 1
ATOM 828 N N . TYR A 1 113 ? -9.024 -5.697 -0.778 1.00 97.50 113 TYR A N 1
ATOM 829 C CA . TYR A 1 113 ? -9.004 -4.554 -1.687 1.00 97.50 113 TYR A CA 1
ATOM 830 C C . TYR A 1 113 ? -10.187 -3.659 -1.310 1.00 97.50 113 TYR A C 1
ATOM 832 O O . TYR A 1 113 ? -11.306 -4.168 -1.315 1.00 97.50 113 TYR A O 1
ATOM 840 N N . PRO A 1 114 ? -9.971 -2.374 -0.978 1.00 97.50 114 PRO A N 1
ATOM 841 C CA . PRO A 1 114 ? -11.051 -1.516 -0.505 1.00 97.50 114 PRO A CA 1
ATOM 842 C C . PRO A 1 114 ? -12.193 -1.392 -1.519 1.00 97.50 114 PRO A C 1
ATOM 844 O O . PRO A 1 114 ? -11.944 -1.126 -2.699 1.00 97.50 114 PRO A O 1
ATOM 847 N N . GLU A 1 115 ? -13.440 -1.532 -1.066 1.00 97.62 115 GLU A N 1
ATOM 848 C CA . GLU A 1 115 ? -14.641 -1.396 -1.910 1.00 97.62 115 GLU A CA 1
ATOM 849 C C . GLU A 1 115 ? -14.801 -0.003 -2.535 1.00 97.62 115 GLU A C 1
ATOM 851 O O . GLU A 1 115 ? -15.436 0.140 -3.588 1.00 97.62 115 GLU A O 1
ATOM 856 N N . GLU A 1 116 ? -14.219 1.032 -1.922 1.00 97.88 116 GLU A N 1
ATOM 857 C CA . GLU A 1 116 ? -14.178 2.385 -2.481 1.00 97.88 116 GLU A 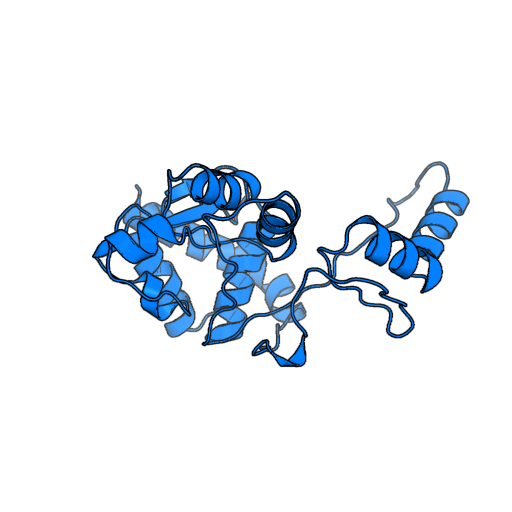CA 1
ATOM 858 C C . GLU A 1 116 ? -13.240 2.473 -3.691 1.00 97.88 116 GLU A C 1
ATOM 860 O O . GLU A 1 116 ? -13.467 3.272 -4.602 1.00 97.88 116 GLU A O 1
ATOM 865 N N . GLY A 1 117 ? -12.241 1.591 -3.746 1.00 97.12 117 GLY A N 1
ATOM 866 C CA . GLY A 1 117 ? -11.324 1.441 -4.863 1.00 97.12 117 GLY A CA 1
ATOM 867 C C . GLY A 1 117 ? -9.888 1.169 -4.430 1.00 97.12 117 GLY A C 1
ATOM 868 O O . GLY A 1 117 ? -9.356 1.793 -3.513 1.00 97.12 117 GLY A O 1
ATOM 869 N N . ALA A 1 118 ? -9.221 0.282 -5.163 1.00 96.38 118 ALA A N 1
ATOM 870 C CA . ALA A 1 118 ? -7.781 0.081 -5.094 1.00 96.38 118 ALA A CA 1
ATOM 871 C C . ALA A 1 118 ? -7.087 0.811 -6.252 1.00 96.38 118 ALA A C 1
ATOM 873 O O . ALA A 1 118 ? -7.609 0.895 -7.362 1.00 96.38 118 ALA A O 1
ATOM 874 N N . SER A 1 119 ? -5.871 1.302 -6.024 1.00 95.25 119 SER A N 1
ATOM 875 C CA . SER A 1 119 ? -5.028 1.831 -7.100 1.00 95.25 119 SER A CA 1
ATOM 876 C C . SER A 1 119 ? -3.729 1.042 -7.205 1.00 95.25 119 SER A C 1
ATOM 878 O O . SER A 1 119 ? -3.238 0.491 -6.219 1.00 95.25 119 SER A O 1
ATOM 880 N N . ALA A 1 120 ? -3.167 1.002 -8.409 1.00 91.69 120 ALA A N 1
ATOM 881 C CA . ALA A 1 120 ? -1.895 0.355 -8.689 1.00 91.69 120 ALA A CA 1
ATOM 882 C C . ALA A 1 120 ? -0.815 1.392 -9.015 1.00 91.69 120 ALA A C 1
ATOM 884 O O . ALA A 1 120 ? -1.098 2.499 -9.477 1.00 91.69 120 ALA A O 1
ATOM 885 N N . TYR A 1 121 ? 0.441 1.009 -8.807 1.00 88.56 121 TYR A N 1
ATOM 886 C CA . TYR A 1 121 ? 1.595 1.730 -9.329 1.00 88.56 121 TYR A CA 1
ATOM 887 C C . TYR A 1 121 ? 2.610 0.732 -9.876 1.00 88.56 121 TYR A C 1
ATOM 889 O O . TYR A 1 121 ? 2.741 -0.383 -9.371 1.00 88.56 121 TYR A O 1
ATOM 897 N N . ALA A 1 122 ? 3.333 1.140 -10.913 1.00 89.12 122 ALA A N 1
ATOM 898 C CA . ALA A 1 122 ? 4.425 0.348 -11.450 1.00 89.12 122 ALA A CA 1
ATOM 899 C C . ALA A 1 122 ? 5.696 0.586 -10.627 1.00 89.12 122 ALA A C 1
ATOM 901 O O . ALA A 1 122 ? 6.073 1.730 -10.363 1.00 89.12 122 ALA A O 1
ATOM 902 N N . PHE A 1 123 ? 6.391 -0.491 -10.264 1.00 87.75 123 PHE A N 1
ATOM 903 C CA . PHE A 1 123 ? 7.769 -0.372 -9.804 1.00 87.75 123 PHE A CA 1
ATOM 904 C C . PHE A 1 123 ? 8.650 0.116 -10.957 1.00 87.75 123 PHE A C 1
ATOM 906 O O . PHE A 1 123 ? 8.562 -0.392 -12.075 1.00 87.75 123 PHE A O 1
ATOM 913 N N . ALA A 1 124 ? 9.503 1.097 -10.675 1.00 89.88 124 ALA A N 1
ATOM 914 C CA . ALA A 1 124 ? 10.444 1.644 -11.641 1.00 89.88 124 ALA A CA 1
ATOM 915 C C . ALA A 1 124 ? 11.859 1.116 -11.381 1.00 89.88 124 ALA A C 1
ATOM 917 O O . ALA A 1 124 ? 12.255 0.883 -10.237 1.00 89.88 124 ALA A O 1
ATOM 918 N N . VAL A 1 125 ? 12.631 0.978 -12.456 1.00 93.50 125 VAL A N 1
ATOM 919 C CA . VAL A 1 125 ? 14.072 0.722 -12.423 1.00 93.50 125 VAL A CA 1
ATOM 920 C C . VAL A 1 125 ? 14.770 1.805 -13.238 1.00 93.50 125 VAL A C 1
ATOM 922 O O . VAL A 1 125 ? 14.300 2.168 -14.315 1.00 93.50 125 VAL A O 1
ATOM 925 N N . SER A 1 126 ? 15.886 2.316 -12.722 1.00 94.94 126 SER A N 1
ATOM 926 C CA . SER A 1 126 ? 16.650 3.403 -13.339 1.00 94.94 126 SER A CA 1
ATOM 927 C C . SER A 1 126 ? 18.143 3.097 -13.299 1.00 94.94 126 SER A C 1
ATOM 929 O O . SER A 1 126 ? 18.632 2.492 -12.344 1.00 94.94 126 SER A O 1
ATOM 931 N N . ILE A 1 127 ? 18.880 3.552 -14.314 1.00 97.31 127 ILE A N 1
ATOM 932 C CA . ILE A 1 127 ? 20.348 3.507 -14.318 1.00 97.31 127 ILE A CA 1
ATOM 933 C C . ILE A 1 127 ? 20.872 4.744 -13.595 1.00 97.31 127 ILE A C 1
ATOM 935 O O . ILE A 1 127 ? 20.462 5.866 -13.894 1.00 97.31 127 ILE A O 1
ATOM 939 N N . VAL A 1 128 ? 21.796 4.544 -12.657 1.00 97.06 128 VAL A N 1
ATOM 940 C CA . VAL A 1 128 ? 22.495 5.648 -11.993 1.00 97.06 128 VAL A CA 1
ATOM 941 C C . VAL A 1 128 ? 23.362 6.382 -13.015 1.00 97.06 128 VAL A C 1
ATOM 943 O O . VAL A 1 128 ? 24.053 5.759 -13.825 1.00 97.06 128 VAL A O 1
ATOM 946 N N . LYS A 1 129 ? 23.334 7.716 -12.973 1.00 96.69 129 LYS A N 1
ATOM 947 C CA . LYS A 1 129 ? 24.193 8.545 -13.819 1.00 96.69 129 LYS A CA 1
ATOM 948 C C . LYS A 1 129 ? 25.659 8.141 -13.617 1.00 96.69 129 LYS A C 1
ATOM 950 O O . LYS A 1 129 ? 26.094 7.962 -12.484 1.00 96.69 129 LYS A O 1
ATOM 955 N N . ASP A 1 130 ? 26.389 7.982 -14.718 1.00 96.94 130 ASP A N 1
ATOM 956 C CA . ASP A 1 130 ? 27.808 7.603 -14.725 1.00 96.94 130 ASP A CA 1
ATOM 957 C C . ASP A 1 130 ? 28.099 6.213 -14.114 1.00 96.94 130 ASP A C 1
ATOM 959 O O . ASP A 1 130 ? 29.190 5.961 -13.604 1.00 96.94 130 ASP A O 1
ATOM 963 N N . ALA A 1 131 ? 27.132 5.283 -14.180 1.00 97.50 131 ALA A N 1
ATOM 964 C CA . ALA A 1 131 ? 27.329 3.903 -13.739 1.00 97.50 131 ALA A CA 1
ATOM 965 C C . ALA A 1 131 ? 28.591 3.275 -14.377 1.00 97.50 131 ALA A C 1
ATOM 967 O O . ALA A 1 131 ? 28.750 3.335 -15.601 1.00 97.50 131 ALA A O 1
ATOM 968 N N . PRO A 1 132 ? 29.454 2.602 -13.588 1.00 97.31 132 PRO A N 1
ATOM 969 C CA . PRO A 1 132 ? 30.757 2.116 -14.055 1.00 97.31 132 PRO A CA 1
ATOM 970 C C . PRO A 1 132 ? 30.656 1.040 -15.144 1.00 97.31 132 PRO A C 1
ATOM 972 O O . PRO A 1 132 ? 31.606 0.827 -15.887 1.00 97.31 132 PRO A O 1
ATOM 975 N N . ASN A 1 133 ? 29.499 0.377 -15.254 1.00 97.62 133 ASN A N 1
ATOM 976 C CA . ASN A 1 133 ? 29.208 -0.646 -16.256 1.00 97.62 133 ASN A CA 1
ATOM 977 C C . ASN A 1 133 ? 27.909 -0.299 -17.000 1.00 97.62 133 ASN A C 1
ATOM 979 O O . ASN A 1 133 ? 26.899 -0.991 -16.865 1.00 97.62 133 ASN A O 1
ATOM 983 N N . MET A 1 134 ? 27.920 0.808 -17.748 1.00 97.88 134 MET A N 1
ATOM 984 C CA . MET A 1 134 ? 26.731 1.351 -18.420 1.00 97.88 134 MET A CA 1
ATOM 985 C C . MET A 1 134 ? 26.045 0.338 -19.351 1.00 97.88 134 MET A C 1
ATOM 987 O O . MET A 1 134 ? 24.822 0.218 -19.331 1.00 97.88 134 MET A O 1
ATOM 991 N N . ASP A 1 135 ? 26.814 -0.423 -20.129 1.00 98.25 135 ASP A N 1
ATOM 992 C CA . ASP A 1 135 ? 26.245 -1.381 -21.085 1.00 98.25 135 ASP A CA 1
ATOM 993 C C . ASP A 1 135 ? 25.578 -2.568 -20.381 1.00 98.25 135 ASP A C 1
ATOM 995 O O . ASP A 1 135 ? 24.470 -2.961 -20.744 1.00 98.25 135 ASP A O 1
ATOM 999 N N . ALA A 1 136 ? 26.188 -3.082 -19.308 1.00 98.12 136 ALA A N 1
ATOM 1000 C CA . ALA A 1 136 ? 25.584 -4.131 -18.489 1.00 98.12 136 ALA A CA 1
ATOM 1001 C C . ALA A 1 136 ? 24.315 -3.638 -17.772 1.00 98.12 136 ALA A C 1
ATOM 1003 O O . ALA A 1 136 ? 23.333 -4.371 -17.676 1.00 98.12 136 ALA A O 1
ATOM 1004 N N . ALA A 1 137 ? 24.307 -2.385 -17.301 1.00 98.12 137 ALA A N 1
ATOM 1005 C CA . ALA A 1 137 ? 23.132 -1.787 -16.674 1.00 98.12 137 ALA A CA 1
ATOM 1006 C C . ALA A 1 137 ? 21.958 -1.650 -17.659 1.00 98.12 137 ALA A C 1
ATOM 1008 O O . ALA A 1 137 ? 20.826 -1.968 -17.298 1.00 98.12 137 ALA A O 1
ATOM 1009 N N . LYS A 1 138 ? 22.224 -1.237 -18.906 1.00 98.00 138 LYS A N 1
ATOM 1010 C CA . LYS A 1 138 ? 21.210 -1.187 -19.974 1.00 98.00 138 LYS A CA 1
ATOM 1011 C C . LYS A 1 138 ? 20.658 -2.575 -20.284 1.00 98.00 138 LYS A C 1
ATOM 1013 O O . LYS A 1 138 ? 19.449 -2.757 -20.212 1.00 98.00 138 LYS A O 1
ATOM 1018 N N . ALA A 1 139 ? 21.535 -3.557 -20.500 1.00 98.12 139 ALA A N 1
ATOM 1019 C CA . ALA A 1 139 ? 21.125 -4.937 -20.759 1.00 98.12 139 ALA A CA 1
ATOM 1020 C C . ALA A 1 139 ? 20.257 -5.515 -19.625 1.00 98.12 139 ALA A C 1
ATOM 1022 O O . ALA A 1 139 ? 19.280 -6.217 -19.880 1.00 98.12 139 ALA A O 1
ATOM 1023 N N . MET A 1 140 ? 20.572 -5.185 -18.367 1.00 97.44 140 MET A N 1
ATOM 1024 C CA . MET A 1 140 ? 19.761 -5.597 -17.221 1.00 97.44 140 MET A CA 1
ATOM 1025 C C . MET A 1 140 ? 18.370 -4.950 -17.230 1.00 97.44 140 MET A C 1
ATOM 1027 O O . MET A 1 140 ? 17.384 -5.634 -16.962 1.00 97.44 140 MET A O 1
ATOM 1031 N N . ILE A 1 141 ? 18.260 -3.654 -17.538 1.00 96.94 141 ILE A N 1
ATOM 1032 C CA . ILE A 1 141 ? 16.951 -2.992 -17.643 1.00 96.94 141 ILE A CA 1
ATOM 1033 C C . ILE A 1 141 ? 16.132 -3.572 -18.794 1.00 96.94 141 ILE A C 1
ATOM 1035 O O . ILE A 1 141 ? 14.954 -3.864 -18.587 1.00 96.94 141 ILE A O 1
ATOM 1039 N N . ASP A 1 142 ? 16.746 -3.799 -19.955 1.00 97.44 142 ASP A N 1
ATOM 1040 C CA . ASP A 1 142 ? 16.074 -4.411 -21.104 1.00 97.44 142 ASP A CA 1
ATOM 1041 C C . ASP A 1 142 ? 15.499 -5.783 -20.723 1.00 97.44 142 ASP A C 1
ATOM 1043 O O . ASP A 1 142 ? 14.329 -6.067 -20.986 1.00 97.44 142 ASP A O 1
ATOM 1047 N N . TYR A 1 143 ? 16.273 -6.606 -20.004 1.00 97.38 143 TYR A N 1
ATOM 1048 C CA . TYR A 1 143 ? 15.791 -7.890 -19.497 1.00 97.38 143 TYR A CA 1
ATOM 1049 C C . TYR A 1 143 ? 14.646 -7.732 -18.485 1.00 97.38 143 TYR A C 1
ATOM 1051 O O . TYR A 1 143 ? 13.616 -8.392 -18.627 1.00 97.38 143 TYR A O 1
ATOM 1059 N N . LEU A 1 144 ? 14.771 -6.835 -17.499 1.00 96.19 144 LEU A N 1
ATOM 1060 C CA . LEU A 1 144 ? 13.733 -6.588 -16.485 1.00 96.19 144 LEU A CA 1
ATOM 1061 C C . LEU A 1 144 ? 12.411 -6.074 -17.082 1.00 96.19 144 LEU A C 1
ATOM 1063 O O . LEU A 1 144 ? 11.348 -6.299 -16.501 1.00 96.19 144 LEU A O 1
ATOM 1067 N N . GLN A 1 145 ? 12.461 -5.378 -18.220 1.00 95.69 145 GLN A N 1
ATOM 1068 C CA . GLN A 1 145 ? 11.279 -4.880 -18.931 1.00 95.69 145 GLN A CA 1
ATOM 1069 C C . GLN A 1 145 ? 10.743 -5.863 -19.986 1.00 95.69 145 GLN A C 1
ATOM 1071 O O . GLN A 1 145 ? 9.587 -5.749 -20.405 1.00 95.69 145 GLN A O 1
ATOM 1076 N N . SER A 1 146 ? 11.548 -6.842 -20.402 1.00 97.56 146 SER A N 1
ATOM 1077 C CA . SER A 1 146 ? 11.152 -7.849 -21.386 1.00 97.56 146 SER A CA 1
ATOM 1078 C C . SER A 1 146 ? 10.032 -8.767 -20.883 1.00 97.56 146 SER A C 1
ATOM 1080 O O . SER A 1 146 ? 9.895 -9.029 -19.684 1.00 97.56 146 SER A O 1
ATOM 1082 N N . ALA A 1 147 ? 9.260 -9.316 -21.826 1.00 97.81 147 ALA A N 1
ATOM 1083 C CA . ALA A 1 147 ? 8.261 -10.337 -21.528 1.00 97.81 147 ALA A CA 1
ATOM 1084 C C . ALA A 1 147 ? 8.910 -11.572 -20.889 1.00 97.81 147 ALA A C 1
ATOM 1086 O O . ALA A 1 147 ? 8.343 -12.151 -19.968 1.00 97.81 147 ALA A O 1
ATOM 1087 N N . GLU A 1 148 ? 10.118 -11.941 -21.320 1.00 97.44 148 GLU A N 1
ATOM 1088 C CA . GLU A 1 148 ? 10.882 -13.061 -20.766 1.00 97.44 148 GLU A CA 1
ATOM 1089 C C . GLU A 1 148 ? 11.223 -12.840 -19.287 1.00 97.44 148 GLU A C 1
ATOM 1091 O O . GLU A 1 148 ? 10.855 -13.657 -18.444 1.00 97.44 148 GLU A O 1
ATOM 1096 N N . GLY A 1 149 ? 11.866 -11.719 -18.953 1.00 96.81 149 GLY A N 1
ATOM 1097 C CA . GLY A 1 149 ? 12.286 -11.424 -17.584 1.00 96.81 149 GLY A CA 1
ATOM 1098 C C . GLY A 1 149 ? 11.107 -11.237 -16.632 1.00 96.81 149 GLY A C 1
ATOM 1099 O O . GLY A 1 149 ? 11.125 -11.750 -15.508 1.00 96.81 149 GLY A O 1
ATOM 1100 N N . GLN A 1 150 ? 10.042 -10.574 -17.090 1.00 97.00 150 GLN A N 1
ATOM 1101 C CA . GLN A 1 150 ? 8.818 -10.442 -16.304 1.00 97.00 150 GLN A CA 1
ATOM 1102 C C . GLN A 1 150 ? 8.082 -11.783 -16.154 1.00 97.00 150 GLN A C 1
ATOM 1104 O O . GLN A 1 150 ? 7.639 -12.090 -15.052 1.00 97.00 150 GLN A O 1
ATOM 1109 N N . SER A 1 151 ? 8.041 -12.641 -17.182 1.00 96.88 151 SER A N 1
ATOM 1110 C CA . SER A 1 151 ? 7.479 -14.001 -17.071 1.00 96.88 151 SER A CA 1
ATOM 1111 C C . SER A 1 151 ? 8.290 -14.877 -16.120 1.00 96.88 151 SER A C 1
ATOM 1113 O O . SER A 1 151 ? 7.714 -15.583 -15.292 1.00 96.88 151 SER A O 1
ATOM 1115 N N . PHE A 1 152 ? 9.624 -14.825 -16.186 1.00 95.75 152 PHE A N 1
ATOM 1116 C CA . PHE A 1 152 ? 10.486 -15.527 -15.236 1.00 95.75 152 PHE A CA 1
ATOM 1117 C C . PHE A 1 152 ? 10.153 -15.103 -13.805 1.00 95.75 152 PHE A C 1
ATOM 1119 O O . PHE A 1 152 ? 9.867 -15.946 -12.954 1.00 95.75 152 PHE A O 1
ATOM 1126 N N . ARG A 1 153 ? 10.125 -13.789 -13.548 1.00 94.31 153 ARG A N 1
ATOM 1127 C CA . ARG A 1 153 ? 9.834 -13.266 -12.214 1.00 94.31 153 ARG A CA 1
ATOM 1128 C C . ARG A 1 153 ? 8.420 -13.633 -11.767 1.00 94.31 153 ARG A C 1
ATOM 1130 O O . ARG A 1 153 ? 8.273 -14.050 -10.6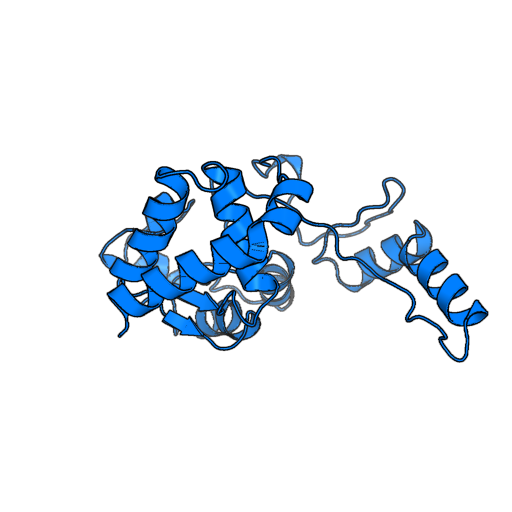22 1.00 94.31 153 ARG A O 1
ATOM 1137 N N . ALA A 1 154 ? 7.422 -13.537 -12.645 1.00 94.19 154 ALA A N 1
ATOM 1138 C CA . ALA A 1 154 ? 6.033 -13.876 -12.346 1.00 94.19 154 ALA A CA 1
ATOM 1139 C C . ALA A 1 154 ? 5.894 -15.299 -11.832 1.00 94.19 154 ALA A C 1
ATOM 1141 O O . ALA A 1 154 ? 5.337 -15.517 -10.762 1.00 94.19 154 ALA A O 1
ATOM 1142 N N . ASN A 1 155 ? 6.483 -16.248 -12.551 1.00 93.75 155 ASN A N 1
ATOM 1143 C CA . ASN A 1 155 ? 6.404 -17.659 -12.199 1.00 93.75 155 ASN A CA 1
ATOM 1144 C C . ASN A 1 155 ? 7.329 -18.035 -11.031 1.00 93.75 155 ASN A C 1
ATOM 1146 O O . ASN A 1 155 ? 7.104 -19.055 -10.387 1.00 93.75 155 ASN A O 1
ATOM 1150 N N . TYR A 1 156 ? 8.351 -17.224 -10.737 1.00 93.62 156 TYR A N 1
ATOM 1151 C CA . TYR A 1 156 ? 9.208 -17.417 -9.569 1.00 93.62 156 TYR A CA 1
ATOM 1152 C C . TYR A 1 156 ? 8.526 -16.962 -8.270 1.00 93.62 156 TYR A C 1
ATOM 1154 O O . TYR A 1 156 ? 8.506 -17.715 -7.298 1.00 93.62 156 TYR A O 1
ATOM 1162 N N . VAL A 1 157 ? 7.952 -15.749 -8.235 1.00 93.12 157 VAL A N 1
ATOM 1163 C CA . VAL A 1 157 ? 7.339 -15.214 -7.000 1.00 93.12 157 VAL A CA 1
ATOM 1164 C C . VAL A 1 157 ? 5.845 -15.493 -6.884 1.00 93.12 157 VAL A C 1
ATOM 1166 O O . VAL A 1 157 ? 5.390 -15.848 -5.804 1.00 93.12 157 VAL A O 1
ATOM 1169 N N . GLY A 1 158 ? 5.071 -15.397 -7.965 1.00 92.81 158 GLY A N 1
ATOM 1170 C CA . GLY A 1 158 ? 3.617 -15.614 -7.988 1.00 92.81 158 GLY A CA 1
ATOM 1171 C C . GLY A 1 158 ? 2.761 -14.607 -7.201 1.00 92.81 158 GLY A C 1
ATOM 1172 O O . GLY A 1 158 ? 1.555 -14.807 -7.115 1.00 92.81 158 GLY A O 1
ATOM 1173 N N . THR A 1 159 ? 3.353 -13.559 -6.621 1.00 93.75 159 THR A N 1
ATOM 1174 C CA . THR A 1 159 ? 2.710 -12.613 -5.679 1.00 93.75 159 THR A CA 1
ATOM 1175 C C . THR A 1 159 ? 2.695 -11.163 -6.170 1.00 93.75 159 THR A C 1
ATOM 1177 O O . THR A 1 159 ? 2.303 -10.260 -5.438 1.00 93.75 159 THR A O 1
ATOM 1180 N N . VAL A 1 160 ? 3.121 -10.911 -7.414 1.00 92.38 160 VAL A N 1
ATOM 1181 C CA . VAL A 1 160 ? 3.197 -9.558 -7.991 1.00 92.38 160 VAL A CA 1
ATOM 1182 C C . VAL A 1 160 ? 2.580 -9.504 -9.384 1.00 92.38 160 VAL A C 1
ATOM 1184 O O . VAL A 1 160 ? 2.613 -10.483 -10.132 1.00 92.38 160 VAL A O 1
ATOM 1187 N N . ARG A 1 161 ? 2.054 -8.330 -9.744 1.00 92.19 161 ARG A N 1
ATOM 1188 C CA . ARG A 1 161 ? 1.516 -8.022 -11.078 1.00 92.19 161 ARG A CA 1
ATOM 1189 C C . ARG A 1 161 ? 2.590 -7.376 -11.959 1.00 92.19 161 ARG A C 1
ATOM 1191 O O . ARG A 1 161 ? 3.476 -6.684 -11.458 1.00 92.19 161 ARG A O 1
ATOM 1198 N N . PHE A 1 162 ? 2.500 -7.590 -13.270 1.00 93.19 162 PHE A N 1
ATOM 1199 C CA . PHE A 1 162 ? 3.512 -7.177 -14.251 1.00 93.19 162 PHE A CA 1
ATOM 1200 C C . PHE A 1 162 ? 2.947 -6.202 -15.281 1.00 93.19 162 PHE A C 1
ATOM 1202 O O . PHE A 1 162 ? 1.756 -6.220 -15.578 1.00 93.19 162 PHE A O 1
ATOM 1209 N N . THR A 1 163 ? 3.808 -5.328 -15.802 1.00 93.38 163 THR A N 1
ATOM 1210 C CA . THR A 1 163 ? 3.415 -4.219 -16.686 1.00 93.38 163 THR A CA 1
ATOM 1211 C C . THR A 1 163 ? 3.514 -4.564 -18.166 1.00 93.38 163 THR A C 1
ATOM 1213 O O . THR A 1 163 ? 2.874 -3.911 -18.989 1.00 93.38 163 THR A O 1
ATOM 1216 N N . ASN A 1 164 ? 4.312 -5.568 -18.527 1.00 95.00 164 ASN A N 1
ATOM 1217 C CA . ASN A 1 164 ? 4.433 -6.012 -19.904 1.00 95.00 164 ASN A CA 1
ATOM 1218 C C . ASN A 1 164 ? 3.230 -6.899 -20.272 1.00 95.00 164 ASN A C 1
ATOM 1220 O O . ASN A 1 164 ? 2.988 -7.935 -19.656 1.00 95.00 164 ASN A O 1
ATOM 1224 N N . LYS A 1 165 ? 2.472 -6.476 -21.290 1.00 94.50 165 LYS A N 1
ATOM 1225 C CA . LYS A 1 165 ? 1.245 -7.146 -21.754 1.00 94.50 165 LYS A CA 1
ATOM 1226 C C . LYS A 1 165 ? 1.468 -8.565 -22.294 1.00 94.50 165 LYS A C 1
ATOM 1228 O O . LYS A 1 165 ? 0.516 -9.332 -22.360 1.00 94.50 165 LYS A O 1
ATOM 1233 N N . ASP A 1 166 ? 2.698 -8.892 -22.688 1.00 97.00 166 ASP A N 1
ATOM 1234 C CA . ASP A 1 166 ? 3.059 -10.172 -23.302 1.00 97.00 166 ASP A CA 1
ATOM 1235 C C . ASP A 1 166 ? 3.629 -11.162 -22.261 1.00 97.00 166 ASP A C 1
ATOM 1237 O O . ASP A 1 166 ? 4.209 -12.191 -22.612 1.00 97.00 166 ASP A O 1
ATOM 1241 N N . VAL A 1 167 ? 3.491 -10.857 -20.964 1.00 95.56 167 VAL A N 1
ATOM 1242 C CA . VAL A 1 167 ? 3.909 -11.740 -19.867 1.00 95.56 167 VAL A CA 1
ATOM 1243 C C . VAL A 1 167 ? 3.075 -13.014 -19.833 1.00 95.56 167 VAL A C 1
ATOM 1245 O O . VAL A 1 167 ? 1.849 -12.992 -19.887 1.00 95.56 167 VAL A O 1
ATOM 1248 N N . VAL A 1 168 ? 3.761 -14.140 -19.652 1.00 95.50 168 VAL A N 1
ATOM 1249 C CA . VAL A 1 168 ? 3.161 -15.458 -19.474 1.00 95.50 168 VAL A CA 1
ATOM 1250 C C . VAL A 1 168 ? 3.204 -15.832 -17.995 1.00 95.50 168 VAL A C 1
ATOM 1252 O O . VAL A 1 168 ? 4.254 -16.192 -17.456 1.00 95.50 168 VAL A O 1
ATOM 1255 N N . VAL A 1 169 ? 2.045 -15.788 -17.339 1.00 93.50 169 VAL A N 1
ATOM 1256 C CA . VAL A 1 169 ? 1.864 -16.247 -15.955 1.00 93.50 169 VAL A CA 1
ATOM 1257 C C . VAL A 1 169 ? 1.225 -17.632 -15.977 1.00 93.50 169 VAL A C 1
ATOM 1259 O O . VAL A 1 169 ? 0.134 -17.799 -16.512 1.00 93.50 169 VAL A O 1
ATOM 1262 N N . LYS A 1 170 ? 1.917 -18.637 -15.435 1.00 91.00 170 LYS A N 1
ATOM 1263 C CA . LYS A 1 170 ? 1.422 -20.021 -15.350 1.00 91.00 170 LYS A CA 1
ATOM 1264 C C . LYS A 1 170 ? 0.604 -20.251 -14.088 1.00 91.00 170 LYS A C 1
ATOM 1266 O O . LYS A 1 170 ? -0.382 -20.973 -14.138 1.00 91.00 170 LYS A O 1
ATOM 1271 N N . ASP A 1 171 ? 1.046 -19.659 -12.983 1.00 85.50 171 ASP A N 1
ATOM 1272 C CA . ASP A 1 171 ? 0.405 -19.771 -11.680 1.00 85.50 171 ASP A CA 1
ATOM 1273 C C . ASP A 1 171 ? 0.525 -18.434 -10.939 1.00 85.50 171 ASP A C 1
ATOM 1275 O O . ASP A 1 171 ? 1.630 -17.933 -10.704 1.00 85.50 171 ASP A O 1
ATOM 1279 N N . SER A 1 172 ? -0.622 -17.828 -10.639 1.00 89.00 172 SER A N 1
ATOM 1280 C CA . SER A 1 172 ? -0.734 -16.577 -9.892 1.00 89.00 172 SER A CA 1
ATOM 1281 C C . SER A 1 172 ? -1.453 -16.870 -8.590 1.00 89.00 172 SER A C 1
ATOM 1283 O O . SER A 1 172 ? -2.570 -17.375 -8.607 1.00 89.00 172 SER A O 1
ATOM 1285 N N . PHE A 1 173 ? -0.847 -16.484 -7.469 1.00 92.38 173 PHE A N 1
ATOM 1286 C CA . PHE A 1 173 ? -1.525 -16.521 -6.176 1.00 92.38 173 PHE A CA 1
ATOM 1287 C C . PHE A 1 173 ? -2.526 -15.363 -6.022 1.00 92.38 173 PHE A C 1
ATOM 1289 O O . PHE A 1 173 ? -3.407 -15.386 -5.168 1.00 92.38 173 PHE A O 1
ATOM 1296 N N . LEU A 1 174 ? -2.375 -14.318 -6.836 1.00 94.19 174 LEU A N 1
ATOM 1297 C CA . LEU A 1 174 ? -3.225 -13.138 -6.790 1.00 94.19 174 LEU A CA 1
ATOM 1298 C C . LEU A 1 174 ? -4.554 -13.376 -7.519 1.00 94.19 174 LEU A C 1
ATOM 1300 O O . LEU A 1 174 ? -4.535 -14.016 -8.577 1.00 94.19 174 LEU A O 1
ATOM 1304 N N . PRO A 1 175 ? -5.666 -12.788 -7.033 1.00 92.12 175 PRO A N 1
ATOM 1305 C CA . PRO A 1 175 ? -6.942 -12.819 -7.741 1.00 92.12 175 PRO A CA 1
ATOM 1306 C C . PRO A 1 175 ? -6.856 -12.076 -9.076 1.00 92.12 175 PRO A C 1
ATOM 1308 O O . PRO A 1 175 ? -5.950 -11.250 -9.305 1.00 92.12 175 PRO A O 1
ATOM 1311 N N . SER A 1 176 ? -7.826 -12.340 -9.954 1.00 91.81 176 SER A N 1
ATOM 1312 C CA . SER A 1 176 ? -7.920 -11.642 -11.231 1.00 91.81 176 SER A CA 1
ATOM 1313 C C . SER A 1 176 ? -8.013 -10.136 -11.005 1.00 91.81 176 SER A C 1
ATOM 1315 O O . SER A 1 176 ? -8.652 -9.657 -10.070 1.00 91.81 176 SER A O 1
ATOM 1317 N N . GLY A 1 177 ? -7.389 -9.361 -11.895 1.00 90.94 177 GLY A N 1
ATOM 1318 C CA . GLY A 1 177 ? -7.557 -7.909 -11.885 1.00 90.94 177 GLY A CA 1
ATOM 1319 C C . GLY A 1 177 ? -9.016 -7.492 -12.095 1.00 90.94 177 GLY A C 1
ATOM 1320 O O . GLY A 1 177 ? -9.401 -6.425 -11.641 1.00 90.94 177 GLY A O 1
ATOM 1321 N N . GLU A 1 178 ? -9.831 -8.331 -12.737 1.00 93.19 178 GLU A N 1
ATOM 1322 C CA . GLU A 1 178 ? -11.258 -8.070 -12.977 1.00 93.19 178 GLU A CA 1
ATOM 1323 C C . GLU A 1 178 ? -12.110 -8.146 -11.702 1.00 93.19 178 GLU A C 1
ATOM 1325 O O . GLU A 1 178 ? -13.187 -7.560 -11.649 1.00 93.19 178 GLU A O 1
ATOM 1330 N N . GLU A 1 179 ? -11.620 -8.824 -10.661 1.00 93.50 179 GLU A N 1
ATOM 1331 C CA . GLU A 1 179 ? -12.287 -8.921 -9.356 1.00 93.50 179 GLU A CA 1
ATOM 1332 C C . GLU A 1 179 ? -12.024 -7.686 -8.478 1.00 93.50 179 GLU A C 1
ATOM 1334 O O . GLU A 1 179 ? -12.625 -7.529 -7.417 1.00 93.50 179 GLU A O 1
ATOM 1339 N N . ILE A 1 180 ? -11.123 -6.796 -8.908 1.00 95.75 180 ILE A N 1
ATOM 1340 C CA . ILE A 1 180 ? -10.693 -5.627 -8.146 1.00 95.75 180 ILE A CA 1
ATOM 1341 C C . ILE A 1 180 ? -11.333 -4.373 -8.733 1.00 95.75 180 ILE A C 1
ATOM 1343 O O . ILE A 1 180 ? -11.214 -4.072 -9.923 1.00 95.75 180 ILE A O 1
ATOM 1347 N N . ARG A 1 181 ? -11.954 -3.572 -7.867 1.00 96.88 181 ARG A N 1
ATOM 1348 C CA . ARG A 1 181 ? -12.398 -2.228 -8.231 1.00 96.88 181 ARG A CA 1
ATOM 1349 C C . ARG A 1 181 ? -11.193 -1.298 -8.342 1.00 96.88 181 ARG A C 1
ATOM 1351 O O . ARG A 1 181 ? -10.710 -0.776 -7.340 1.00 96.88 181 ARG A O 1
ATOM 1358 N N . TRP A 1 182 ? -10.724 -1.062 -9.562 1.00 96.88 182 TRP A N 1
ATOM 1359 C CA . TRP A 1 182 ? -9.626 -0.130 -9.811 1.00 96.88 182 TRP A CA 1
ATOM 1360 C C . TRP A 1 182 ? -10.096 1.322 -9.869 1.00 96.88 182 TRP A C 1
ATOM 1362 O O . TRP A 1 182 ? -11.076 1.645 -10.540 1.00 96.88 182 TRP A O 1
ATOM 1372 N N . VAL A 1 183 ? -9.344 2.208 -9.221 1.00 97.50 183 VAL A N 1
ATOM 1373 C CA . VAL A 1 183 ? -9.476 3.664 -9.344 1.00 97.50 183 VAL A CA 1
ATOM 1374 C C . VAL A 1 183 ? -8.221 4.266 -9.965 1.00 97.50 183 VAL A C 1
ATOM 1376 O O . VAL A 1 183 ? -7.098 3.799 -9.747 1.00 97.50 183 VAL A O 1
ATOM 1379 N N . ALA A 1 184 ? -8.422 5.303 -10.779 1.00 95.88 184 ALA A N 1
ATOM 1380 C CA . ALA A 1 184 ? -7.339 5.979 -11.474 1.00 95.88 184 ALA A CA 1
ATOM 1381 C C . ALA A 1 184 ? -6.459 6.752 -10.486 1.00 95.88 184 ALA A C 1
ATOM 1383 O O . ALA A 1 184 ? -6.948 7.437 -9.591 1.00 95.88 184 ALA A O 1
ATOM 1384 N N . ARG A 1 185 ? -5.145 6.660 -10.685 1.00 94.56 185 ARG A N 1
ATOM 1385 C CA . ARG A 1 185 ? -4.142 7.363 -9.890 1.00 94.56 185 ARG A CA 1
ATOM 1386 C C . ARG A 1 185 ? -3.495 8.446 -10.745 1.00 94.56 185 ARG A C 1
ATOM 1388 O O . ARG A 1 185 ? -2.844 8.132 -11.738 1.00 94.56 185 ARG A O 1
ATOM 1395 N N . ASP A 1 186 ? -3.639 9.703 -10.340 1.00 95.75 186 ASP A N 1
ATOM 1396 C CA . ASP A 1 186 ? -2.982 10.834 -11.000 1.00 95.75 186 ASP A CA 1
ATOM 1397 C C . ASP A 1 186 ? -1.525 10.951 -10.524 1.00 95.75 186 ASP A C 1
ATOM 1399 O O . ASP A 1 186 ? -1.221 11.548 -9.490 1.00 95.75 186 ASP A O 1
ATOM 1403 N N . ILE A 1 187 ? -0.620 10.303 -11.258 1.00 94.56 187 ILE A N 1
ATOM 1404 C CA . ILE A 1 187 ? 0.802 10.225 -10.906 1.00 94.56 187 ILE A CA 1
ATOM 1405 C C . ILE A 1 187 ? 1.469 11.605 -10.974 1.00 94.56 187 ILE A C 1
ATOM 1407 O O . ILE A 1 187 ? 2.258 11.935 -10.088 1.00 94.56 187 ILE A O 1
ATOM 1411 N N . ASP A 1 188 ? 1.139 12.420 -11.976 1.00 96.31 188 ASP A N 1
ATOM 1412 C CA . ASP A 1 188 ? 1.748 13.740 -12.163 1.00 96.31 188 ASP A CA 1
ATOM 1413 C C . ASP A 1 188 ? 1.354 14.690 -11.029 1.00 96.31 188 ASP A C 1
ATOM 1415 O O . ASP A 1 188 ? 2.205 15.393 -10.471 1.00 96.31 188 ASP A O 1
ATOM 1419 N N . TRP A 1 189 ? 0.081 14.664 -10.623 1.00 97.69 189 TRP A N 1
ATOM 1420 C CA . TRP A 1 189 ? -0.378 15.417 -9.463 1.00 97.69 189 TRP A CA 1
ATOM 1421 C C . TRP A 1 189 ? 0.318 14.947 -8.182 1.00 97.69 189 TRP A C 1
ATOM 1423 O O . TRP A 1 189 ? 0.794 15.781 -7.410 1.00 97.69 189 TRP A O 1
ATOM 1433 N N . LEU A 1 190 ? 0.442 13.633 -7.965 1.00 97.06 190 LEU A N 1
ATOM 1434 C CA . LEU A 1 190 ? 1.114 13.089 -6.780 1.00 97.06 190 LEU A CA 1
ATOM 1435 C C . LEU A 1 190 ? 2.591 13.491 -6.718 1.00 97.06 190 LEU A C 1
ATOM 1437 O O . LEU A 1 190 ? 3.075 13.830 -5.643 1.00 97.06 190 LEU A O 1
ATOM 1441 N N . ILE A 1 191 ? 3.306 13.491 -7.848 1.00 95.69 191 ILE A N 1
ATOM 1442 C CA . ILE A 1 191 ? 4.702 13.949 -7.914 1.00 95.69 191 ILE A CA 1
ATOM 1443 C C . ILE A 1 191 ? 4.788 15.432 -7.551 1.00 95.69 191 ILE A C 1
ATOM 1445 O O . ILE A 1 191 ? 5.605 15.811 -6.712 1.00 95.69 191 ILE A O 1
ATOM 1449 N N . LYS A 1 192 ? 3.935 16.265 -8.158 1.00 98.31 192 LYS A N 1
ATOM 1450 C CA . LYS A 1 192 ? 3.953 17.720 -7.966 1.00 98.31 192 LYS A CA 1
ATOM 1451 C C . LYS A 1 192 ? 3.602 18.143 -6.536 1.00 98.31 192 LYS A C 1
ATOM 1453 O O . LYS A 1 192 ? 4.132 19.143 -6.068 1.00 98.31 192 LYS A O 1
ATOM 1458 N N . ASN A 1 193 ? 2.714 17.410 -5.864 1.00 98.31 193 ASN A N 1
ATOM 1459 C CA . ASN A 1 193 ? 2.149 17.805 -4.568 1.00 98.31 193 ASN A CA 1
ATOM 1460 C C . ASN A 1 193 ? 2.650 16.949 -3.393 1.00 98.31 193 ASN A C 1
ATOM 1462 O O . ASN A 1 193 ? 2.161 17.100 -2.277 1.00 98.31 193 ASN A O 1
ATOM 1466 N N . LYS A 1 194 ? 3.611 16.038 -3.604 1.00 97.88 194 LYS A N 1
ATOM 1467 C CA . LYS A 1 194 ? 4.067 15.112 -2.554 1.00 97.88 194 LYS A CA 1
ATOM 1468 C C . LYS A 1 194 ? 4.475 15.825 -1.265 1.00 97.88 194 LYS A C 1
ATOM 1470 O O . LYS A 1 194 ? 4.069 15.404 -0.189 1.00 97.88 194 LYS A O 1
ATOM 1475 N N . GLU A 1 195 ? 5.271 16.884 -1.381 1.00 98.25 195 GLU A N 1
ATOM 1476 C CA . GLU A 1 195 ? 5.781 17.636 -0.231 1.00 98.25 195 GLU A CA 1
ATOM 1477 C C . GLU A 1 195 ? 4.638 18.231 0.602 1.00 98.25 195 GLU A C 1
ATOM 1479 O O . GLU A 1 195 ? 4.519 17.906 1.781 1.00 98.25 195 GLU A O 1
ATOM 1484 N N . SER A 1 196 ? 3.714 18.967 -0.024 1.00 98.19 196 SER A N 1
ATOM 1485 C CA . SER A 1 196 ? 2.576 19.573 0.678 1.00 98.19 196 SER A CA 1
ATOM 1486 C C . SER A 1 196 ? 1.635 18.536 1.302 1.00 98.19 196 SER A C 1
ATOM 1488 O O . SER A 1 196 ? 1.079 18.759 2.378 1.00 98.19 196 SER A O 1
ATOM 1490 N N . MET A 1 197 ? 1.454 17.375 0.662 1.00 98.44 197 MET A N 1
ATOM 1491 C CA . MET A 1 197 ? 0.652 16.286 1.232 1.00 98.44 197 MET A CA 1
ATOM 1492 C C . MET A 1 197 ? 1.325 15.661 2.460 1.00 98.44 197 MET A C 1
ATOM 1494 O O . MET A 1 197 ? 0.644 15.338 3.432 1.00 98.44 197 MET A O 1
ATOM 1498 N N . LEU A 1 198 ? 2.653 15.514 2.452 1.00 98.31 198 LEU A N 1
ATOM 1499 C CA . LEU A 1 198 ? 3.404 15.014 3.607 1.00 98.31 198 LEU A CA 1
ATOM 1500 C C . LEU A 1 198 ? 3.448 16.024 4.761 1.00 98.31 198 LEU A C 1
ATOM 1502 O O . LEU A 1 198 ? 3.387 15.618 5.922 1.00 98.31 198 LEU A O 1
ATOM 1506 N N . GLU A 1 199 ? 3.492 17.324 4.469 1.00 98.38 199 GLU A N 1
ATOM 1507 C CA . GLU A 1 199 ? 3.353 18.378 5.481 1.00 98.38 199 GLU A CA 1
ATOM 1508 C C . GLU A 1 199 ? 1.979 18.323 6.161 1.00 98.38 199 GLU A C 1
ATOM 1510 O O . GLU A 1 199 ? 1.896 18.321 7.391 1.00 98.38 199 GLU A O 1
ATOM 1515 N N . LYS A 1 200 ? 0.897 18.201 5.377 1.00 98.25 200 LYS A N 1
ATOM 1516 C CA . LYS A 1 200 ? -0.471 18.078 5.905 1.00 98.25 200 LYS A CA 1
ATOM 1517 C C . LYS A 1 200 ? -0.655 16.799 6.723 1.00 98.25 200 LYS A C 1
ATOM 1519 O O . LYS A 1 200 ? -1.212 16.857 7.818 1.00 98.25 200 LYS A O 1
ATOM 1524 N N . TRP A 1 201 ? -0.118 15.672 6.248 1.00 98.06 201 TRP A N 1
ATOM 1525 C CA . TRP A 1 201 ? -0.038 14.437 7.033 1.00 98.06 201 TRP A CA 1
ATOM 1526 C C . TRP A 1 201 ? 0.679 14.659 8.371 1.00 98.06 201 TRP A C 1
ATOM 1528 O O . TRP A 1 201 ? 0.148 14.288 9.412 1.00 98.06 201 TRP A O 1
ATOM 1538 N N . THR A 1 202 ? 1.854 15.293 8.360 1.00 97.88 202 THR A N 1
ATOM 1539 C CA . THR A 1 202 ? 2.656 15.527 9.572 1.00 97.88 202 THR A CA 1
ATOM 1540 C C . THR A 1 202 ? 1.910 16.409 10.574 1.00 97.88 202 THR A C 1
ATOM 1542 O O . THR A 1 202 ? 1.911 16.128 11.771 1.00 97.88 202 THR A O 1
ATOM 1545 N N . ALA A 1 203 ? 1.226 17.452 10.093 1.00 98.00 203 ALA A N 1
ATOM 1546 C CA . ALA A 1 203 ? 0.401 18.315 10.931 1.00 98.00 203 ALA A CA 1
ATOM 1547 C C . ALA A 1 203 ? -0.760 17.546 11.586 1.00 98.00 203 ALA A C 1
ATOM 1549 O O . ALA A 1 203 ? -0.984 17.693 12.789 1.00 98.00 203 ALA A O 1
ATOM 1550 N N . LEU A 1 204 ? -1.463 16.697 10.826 1.00 97.75 204 LEU A N 1
ATOM 1551 C CA . LEU A 1 204 ? -2.523 15.838 11.364 1.00 97.75 204 LEU A CA 1
ATOM 1552 C C . LEU A 1 204 ? -1.967 14.818 12.359 1.00 97.75 204 LEU A C 1
ATOM 1554 O O . LEU A 1 204 ? -2.497 14.691 13.456 1.00 97.75 204 LEU A O 1
ATOM 1558 N N . TYR A 1 205 ? -0.872 14.137 12.031 1.00 97.00 205 TYR A N 1
ATOM 1559 C CA . TYR A 1 205 ? -0.254 13.173 12.936 1.00 97.00 205 TYR A CA 1
ATOM 1560 C C . TYR A 1 205 ? 0.094 13.811 14.289 1.00 97.00 205 TYR A C 1
ATOM 1562 O O . TYR A 1 205 ? -0.302 13.284 15.329 1.00 97.00 205 TYR A O 1
ATOM 1570 N N . ASN A 1 206 ? 0.732 14.988 14.276 1.00 96.94 206 ASN A N 1
ATOM 1571 C CA . ASN A 1 206 ? 1.073 15.736 15.488 1.00 96.94 206 ASN A CA 1
ATOM 1572 C C . ASN A 1 206 ? -0.163 16.199 16.273 1.00 96.94 206 ASN A C 1
ATOM 1574 O O . ASN A 1 206 ? -0.114 16.239 17.494 1.00 96.94 206 ASN A O 1
ATOM 1578 N N . LYS A 1 207 ? -1.276 16.530 15.607 1.00 97.12 207 LYS A N 1
ATOM 1579 C CA . LYS A 1 207 ? -2.531 16.910 16.281 1.00 97.12 207 LYS A CA 1
ATOM 1580 C C . LYS A 1 207 ? -3.104 15.771 17.136 1.00 97.12 207 LYS A C 1
ATOM 1582 O O . LYS A 1 207 ? -3.698 16.049 18.173 1.00 97.12 207 LYS A O 1
ATOM 1587 N N . TYR A 1 208 ? -2.967 14.522 16.690 1.00 95.00 208 TYR A N 1
ATOM 1588 C CA . TYR A 1 208 ? -3.562 13.353 17.356 1.00 95.00 208 TYR A CA 1
ATOM 1589 C C . TYR A 1 208 ? -2.580 12.566 18.235 1.00 95.00 208 TYR A C 1
ATOM 1591 O O . TYR A 1 208 ? -3.023 11.775 19.065 1.00 95.00 208 TYR A O 1
ATOM 1599 N N . ASN A 1 209 ? -1.268 12.767 18.063 1.00 88.75 209 ASN A N 1
ATOM 1600 C CA . ASN A 1 209 ? -0.221 11.985 18.736 1.00 88.75 209 ASN A CA 1
ATOM 1601 C C . ASN A 1 209 ? 0.854 12.834 19.443 1.00 88.75 209 ASN A C 1
ATOM 1603 O O . ASN A 1 209 ? 1.756 12.261 20.055 1.00 88.75 209 ASN A O 1
ATOM 1607 N N . GLY A 1 210 ? 0.797 14.165 19.328 1.00 67.88 210 GLY A N 1
ATOM 1608 C CA . GLY A 1 210 ? 1.658 15.112 20.048 1.00 67.88 210 GLY A CA 1
ATOM 1609 C C . GLY A 1 210 ? 0.981 15.662 21.293 1.00 67.88 210 GLY A C 1
ATOM 1610 O O . GLY A 1 210 ? 1.706 15.865 22.291 1.00 67.88 210 GLY A O 1
#

Secondary structure (DSSP, 8-state):
-EEHHHHHHTT----STGGGG-GGGTT-EEEE-TTT-HHHHHHHHHHHHHH-TT-HHHHHHHHHHHHTT-EEES-HHHHHHHHHTTS-SEE---HHHHHHHHHTT--SEE----TT-B---PPP--PPTT-TTHHHHHHHHHHHHSHHHHHHHHHHH-S---S-TT---S--SSPPGGGS-B----HHHHHHHHHHHHHHHHHHHHHHH-